Protein AF-A0A915N5E2-F1 (afdb_monomer)

Radius of gyration: 18.84 Å; Cα contacts (8 Å, |Δi|>4): 189; chains: 1; bounding box: 48×36×52 Å

Foldseek 3Di:
DAEAEQEEQDPVVSVVVVVVVCVVCPPVDPYHYHYDYADLLDLVSLQVVLVVCQVVFAQAAEAPWFDADDPPDPDQQLVRLVVRCSTQPNSSVSNCVSRVVRHDPPHDDDDDQDPPRDDDPPPPDSHHYHYDDDPLPDQDVVVQQFDPVVSVLPPCVVPDDPVSVVVVSVVCSVCSVVVNNVVNRHGD

pLDDT: mean 83.46, std 18.44, range [25.55, 97.81]

Solvent-accessible surface area (backbone atoms only — not comparable to full-atom values): 11380 Å² total; per-residue (Å²): 124,53,79,43,80,49,67,27,66,52,58,70,64,40,50,51,52,49,52,51,50,50,64,75,41,50,93,73,57,72,52,52,75,42,81,46,67,34,38,47,74,37,62,67,39,27,44,52,47,31,63,74,37,55,90,73,47,36,71,68,44,74,49,64,79,70,61,75,82,61,95,83,58,85,68,55,66,39,58,52,45,53,54,30,43,42,39,49,47,53,6,49,49,42,38,44,69,43,41,57,85,37,47,56,89,82,64,80,93,74,90,79,87,54,101,72,80,68,80,71,88,85,73,90,63,81,70,44,73,45,79,64,76,60,83,86,71,60,77,45,78,90,73,61,44,44,33,67,68,63,42,55,69,65,65,53,64,92,78,61,50,74,65,60,54,53,48,54,52,51,52,46,52,52,25,39,65,69,74,38,28,54,83,74,30,39,61,126

InterPro domains:
  IPR002347 Short-chain dehydrogenase/reductase SDR [PF13561] (24-109)
  IPR036291 NAD(P)-binding domain superfamily [SSF51735] (4-125)

Nearest PDB structures (foldseek):
  3bhj-assembly1_A  TM=8.949E-01  e=1.485E-11  Homo sapiens
  1n5d-assembly1_A  TM=9.093E-01  e=2.331E-11  Sus scrofa
  1fdu-assembly2_D  TM=7.637E-01  e=8.815E-04  Homo sapiens
  7btm-assembly2_C  TM=7.831E-01  e=2.470E-03  Streptomyces lusitanus
  6jh7-assembly1_A-2  TM=7.068E-01  e=2.470E-03  Microcystis aeruginosa FACHB-905 = DIANCHI905

Mean predicted aligned error: 7.55 Å

Organism: Meloidogyne javanica (NCBI:txid6303)

Structure (mmCIF, N/CA/C/O backbone):
data_AF-A0A915N5E2-F1
#
_entry.id   AF-A0A915N5E2-F1
#
loop_
_atom_site.group_PDB
_atom_site.id
_atom_site.type_symbol
_atom_site.label_atom_id
_atom_site.label_alt_id
_atom_site.label_comp_id
_atom_site.label_asym_id
_atom_site.label_entity_id
_atom_site.label_seq_id
_atom_site.pdbx_PDB_ins_code
_atom_site.Cartn_x
_atom_site.Cartn_y
_atom_site.Cartn_z
_atom_site.occupancy
_atom_site.B_iso_or_equiv
_atom_site.auth_seq_id
_atom_site.auth_comp_id
_atom_site.auth_asym_id
_atom_site.auth_atom_id
_atom_site.pdbx_PDB_model_num
ATOM 1 N N . MET A 1 1 ? -18.764 8.621 20.114 1.00 64.50 1 MET A N 1
ATOM 2 C CA . MET A 1 1 ? -17.298 8.827 20.113 1.00 64.50 1 MET A CA 1
ATOM 3 C C . MET A 1 1 ? -16.731 8.108 18.901 1.00 64.50 1 MET A C 1
ATOM 5 O O . MET A 1 1 ? -17.063 6.942 18.725 1.00 64.50 1 MET A O 1
ATOM 9 N N . GLY A 1 2 ? -15.976 8.797 18.040 1.00 80.44 2 GLY A N 1
ATOM 10 C CA . GLY A 1 2 ? -15.362 8.166 16.865 1.00 80.44 2 GLY A CA 1
ATOM 11 C C . GLY A 1 2 ? -14.303 7.137 17.266 1.00 80.44 2 GLY A C 1
ATOM 12 O O . GLY A 1 2 ? -13.772 7.195 18.383 1.00 80.44 2 GLY A O 1
ATOM 13 N N . LEU A 1 3 ? -13.980 6.219 16.355 1.00 88.88 3 LEU A N 1
ATOM 14 C CA . LEU A 1 3 ? -12.964 5.189 16.556 1.00 88.88 3 LEU A CA 1
ATOM 15 C C . LEU A 1 3 ? -12.005 5.168 15.366 1.00 88.88 3 LEU A C 1
ATOM 17 O O . LEU A 1 3 ? -12.445 5.134 14.221 1.00 88.88 3 LEU A O 1
ATOM 21 N N . VAL A 1 4 ? -10.707 5.203 15.650 1.00 91.06 4 VAL A N 1
ATOM 22 C CA . VAL A 1 4 ? -9.637 5.172 14.649 1.00 91.06 4 VAL A CA 1
ATOM 23 C C . VAL A 1 4 ? -8.725 3.998 14.957 1.00 91.06 4 VAL A C 1
ATOM 25 O O . VAL A 1 4 ? -8.237 3.865 16.080 1.00 91.06 4 VAL A O 1
ATOM 28 N N . TRP A 1 5 ? -8.469 3.167 13.950 1.00 93.56 5 TRP A N 1
ATOM 29 C CA . TRP A 1 5 ? -7.401 2.178 14.014 1.00 93.56 5 TRP A CA 1
ATOM 30 C C . TRP A 1 5 ? -6.138 2.766 13.406 1.00 93.56 5 TRP A C 1
ATOM 32 O O . TRP A 1 5 ? -6.083 3.033 12.208 1.00 93.56 5 TRP A O 1
ATOM 42 N N . LEU A 1 6 ? -5.130 2.970 14.251 1.00 94.56 6 LEU A N 1
ATOM 43 C CA . LEU A 1 6 ? -3.774 3.249 13.811 1.00 94.56 6 LEU A CA 1
ATOM 44 C C . LEU A 1 6 ? -3.105 1.912 13.507 1.00 94.56 6 LEU A C 1
ATOM 46 O O . LEU A 1 6 ? -3.079 1.021 14.355 1.00 94.56 6 LEU A O 1
ATOM 50 N N . VAL A 1 7 ? -2.564 1.766 12.305 1.00 95.62 7 VAL A N 1
ATOM 51 C CA . VAL A 1 7 ? -1.966 0.506 11.869 1.00 95.62 7 VAL A CA 1
ATOM 52 C C . VAL A 1 7 ? -0.570 0.723 11.318 1.00 95.62 7 VAL A C 1
ATOM 54 O O . VAL A 1 7 ? -0.300 1.725 10.658 1.00 95.62 7 VAL A O 1
ATOM 57 N N . ALA A 1 8 ? 0.333 -0.207 11.615 1.00 94.38 8 ALA A N 1
ATOM 58 C CA . ALA A 1 8 ? 1.705 -0.171 11.127 1.00 94.38 8 ALA A CA 1
ATOM 59 C C . ALA A 1 8 ? 2.312 -1.574 11.086 1.00 94.38 8 ALA A C 1
ATOM 61 O O . ALA A 1 8 ? 1.941 -2.453 11.871 1.00 94.38 8 ALA A O 1
ATOM 62 N N . ARG A 1 9 ? 3.311 -1.752 10.214 1.00 95.12 9 ARG A N 1
ATOM 63 C CA . ARG A 1 9 ? 4.037 -3.020 10.077 1.00 95.12 9 ARG A CA 1
ATOM 64 C C . ARG A 1 9 ? 4.816 -3.373 11.337 1.00 95.12 9 ARG A C 1
ATOM 66 O O . ARG A 1 9 ? 4.797 -4.527 11.753 1.00 95.12 9 ARG A O 1
ATOM 73 N N . ASN A 1 10 ? 5.493 -2.387 11.928 1.00 96.12 10 ASN A N 1
ATOM 74 C CA . ASN A 1 10 ? 6.311 -2.551 13.127 1.00 96.12 10 ASN A CA 1
ATOM 75 C C . ASN A 1 10 ? 5.483 -2.210 14.384 1.00 96.12 10 ASN A C 1
ATOM 77 O O . ASN A 1 10 ? 5.137 -1.039 14.562 1.00 96.12 10 ASN A O 1
ATOM 81 N N . PRO A 1 11 ? 5.186 -3.187 15.263 1.00 95.12 11 PRO A N 1
ATOM 82 C CA . PRO A 1 11 ? 4.398 -2.949 16.470 1.00 95.12 11 PRO A CA 1
ATOM 83 C C . PRO A 1 11 ? 5.042 -1.957 17.432 1.00 95.12 11 PRO A C 1
ATOM 85 O O . PRO A 1 11 ? 4.356 -1.088 17.954 1.00 95.12 11 PRO A O 1
ATOM 88 N N . THR A 1 12 ? 6.356 -2.052 17.640 1.00 96.69 12 THR A N 1
ATOM 89 C CA . THR A 1 12 ? 7.086 -1.195 18.581 1.00 96.69 12 THR A CA 1
ATOM 90 C C . THR A 1 12 ? 6.986 0.271 18.176 1.00 96.69 12 THR A C 1
ATOM 92 O O . THR A 1 12 ? 6.612 1.112 18.989 1.00 96.69 12 THR A O 1
ATOM 95 N N . LEU A 1 13 ? 7.252 0.575 16.901 1.00 95.38 13 LEU A N 1
ATOM 96 C CA . LEU A 1 13 ? 7.142 1.942 16.384 1.00 95.38 13 LEU A CA 1
ATOM 97 C C . LEU A 1 13 ? 5.688 2.424 16.340 1.00 95.38 13 LEU A C 1
ATOM 99 O O . LEU A 1 13 ? 5.420 3.587 16.623 1.00 95.38 13 LEU A O 1
ATOM 103 N N . GLY A 1 14 ? 4.744 1.538 16.011 1.00 94.44 14 GLY A N 1
ATOM 104 C CA . GLY A 1 14 ? 3.323 1.875 15.975 1.00 94.44 14 GLY A CA 1
ATOM 105 C C . GLY A 1 14 ? 2.745 2.210 17.353 1.00 94.44 14 GLY A C 1
ATOM 106 O O . GLY A 1 14 ? 1.995 3.175 17.485 1.00 94.44 14 GLY A O 1
ATOM 107 N N . VAL A 1 15 ? 3.131 1.459 18.388 1.00 95.12 15 VAL A N 1
ATOM 108 C CA . VAL A 1 15 ? 2.748 1.742 19.779 1.00 95.12 15 VAL A CA 1
ATOM 109 C C . VAL A 1 15 ? 3.409 3.025 20.275 1.00 95.12 15 VAL A C 1
ATOM 111 O O . VAL A 1 15 ? 2.729 3.838 20.892 1.00 95.12 15 VAL A O 1
ATOM 114 N N . ALA A 1 16 ? 4.691 3.250 19.968 1.00 95.62 16 ALA A N 1
ATOM 115 C CA . ALA A 1 16 ? 5.363 4.504 20.312 1.00 95.62 16 ALA A CA 1
ATOM 116 C C . ALA A 1 16 ? 4.638 5.718 19.701 1.00 95.62 16 ALA A C 1
ATOM 118 O O . ALA A 1 16 ? 4.287 6.646 20.423 1.00 95.62 16 ALA A O 1
ATOM 119 N N . ALA A 1 17 ? 4.294 5.656 18.410 1.00 94.56 17 ALA A N 1
ATOM 120 C CA . ALA A 1 17 ? 3.544 6.714 17.735 1.00 94.56 17 ALA A CA 1
ATOM 121 C C . ALA A 1 17 ? 2.144 6.943 18.336 1.00 94.56 17 ALA A C 1
ATOM 123 O O . ALA A 1 17 ? 1.679 8.079 18.395 1.00 94.56 17 ALA A O 1
ATOM 124 N N . LEU A 1 18 ? 1.465 5.883 18.797 1.00 93.56 18 LEU A N 1
ATOM 125 C CA . LEU A 1 18 ? 0.193 6.022 19.509 1.00 93.56 18 LEU A CA 1
ATOM 126 C C . LEU A 1 18 ? 0.371 6.784 20.830 1.00 93.56 18 LEU A C 1
ATOM 128 O O . LEU A 1 18 ? -0.422 7.674 21.116 1.00 93.56 18 LEU A O 1
ATOM 132 N N . LEU A 1 19 ? 1.397 6.449 21.615 1.00 94.94 19 LEU A N 1
ATOM 133 C CA . LEU A 1 19 ? 1.669 7.105 22.897 1.00 94.94 19 LEU A CA 1
ATOM 134 C C . LEU A 1 19 ? 2.022 8.585 22.712 1.00 94.94 19 LEU A C 1
ATOM 136 O O . LEU A 1 19 ? 1.503 9.433 23.440 1.00 94.94 19 LEU A O 1
ATOM 140 N N . ASP A 1 20 ? 2.848 8.899 21.714 1.00 95.00 20 ASP A N 1
ATOM 141 C CA . ASP A 1 20 ? 3.190 10.280 21.371 1.00 95.00 20 ASP A CA 1
ATOM 142 C C . ASP A 1 20 ? 1.938 11.064 20.953 1.00 95.00 20 ASP A C 1
ATOM 144 O O . ASP A 1 20 ? 1.683 12.148 21.478 1.00 95.00 20 ASP A O 1
ATOM 148 N N . LEU A 1 21 ? 1.083 10.477 20.106 1.00 93.00 21 LEU A N 1
ATOM 149 C CA . LEU A 1 21 ? -0.189 11.079 19.700 1.00 93.00 21 LEU A CA 1
ATOM 150 C C . LEU A 1 21 ? -1.122 11.325 20.895 1.00 93.00 21 LEU A C 1
ATOM 152 O O . LEU A 1 21 ? -1.774 12.365 20.977 1.00 93.00 21 LEU A O 1
ATOM 156 N N . GLU A 1 22 ? -1.217 10.378 21.829 1.00 91.81 22 GLU A N 1
ATOM 157 C CA . GLU A 1 22 ? -2.035 10.537 23.034 1.00 91.81 22 GLU A CA 1
ATOM 158 C C . GLU A 1 22 ? -1.521 11.664 23.930 1.00 91.81 22 GLU A C 1
ATOM 160 O O . GLU A 1 22 ? -2.325 12.441 24.450 1.00 91.81 22 GLU A O 1
ATOM 165 N N . LYS A 1 23 ? -0.198 11.801 24.052 1.00 93.88 23 LYS A N 1
ATOM 166 C CA . LYS A 1 23 ? 0.443 12.885 24.797 1.00 93.88 23 LYS A CA 1
ATOM 167 C C . LYS A 1 23 ? 0.225 14.248 24.137 1.00 93.88 23 LYS A C 1
ATOM 169 O O . LYS A 1 23 ? -0.071 15.212 24.838 1.00 93.88 23 LYS A O 1
ATOM 174 N N . GLU A 1 24 ? 0.359 14.338 22.815 1.00 93.31 24 GLU A N 1
ATOM 175 C CA . GLU A 1 24 ? 0.159 15.583 22.062 1.00 93.31 24 GLU A CA 1
ATOM 176 C C . GLU A 1 24 ? -1.296 16.059 22.088 1.00 93.31 24 GLU A C 1
ATOM 178 O O . GLU A 1 24 ? -1.568 17.257 22.213 1.00 93.31 24 GLU A O 1
ATOM 183 N N . LEU A 1 25 ? -2.248 15.128 21.976 1.00 90.19 25 LEU A N 1
ATOM 184 C CA . LEU A 1 25 ? -3.669 15.462 21.982 1.00 90.19 25 LEU A CA 1
ATOM 185 C C . LEU A 1 25 ? -4.189 15.765 23.391 1.00 90.19 25 LEU A C 1
ATOM 187 O O . LEU A 1 25 ? -5.040 16.648 23.529 1.00 90.19 25 LEU A O 1
ATOM 191 N N . GLY A 1 26 ? -3.712 15.052 24.417 1.00 89.44 26 GLY A N 1
ATOM 192 C CA . GLY A 1 26 ? -4.199 15.179 25.793 1.00 89.44 26 GLY A CA 1
ATOM 193 C C . GLY A 1 26 ? -5.732 15.183 25.861 1.00 89.44 26 GLY A C 1
ATOM 194 O O . GLY A 1 26 ? -6.407 14.394 25.193 1.00 89.44 26 GLY A O 1
ATOM 195 N N . ASP A 1 27 ? -6.296 16.149 26.585 1.00 87.62 27 ASP A N 1
ATOM 196 C CA . ASP A 1 27 ? -7.750 16.305 26.754 1.00 87.62 27 ASP A CA 1
ATOM 197 C C . ASP A 1 27 ? -8.490 16.744 25.477 1.00 87.62 27 ASP A C 1
ATOM 199 O O . 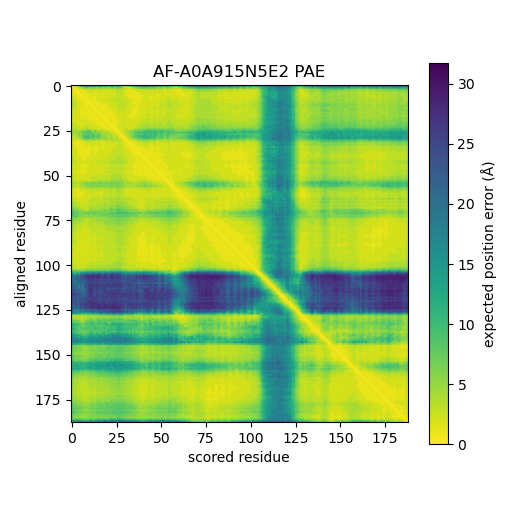ASP A 1 27 ? -9.718 16.685 25.405 1.00 87.62 27 ASP A O 1
ATOM 203 N N . LYS A 1 28 ? -7.772 17.165 24.424 1.00 85.94 28 LYS A N 1
ATOM 204 C CA . LYS A 1 28 ? -8.383 17.519 23.129 1.00 85.94 28 LYS A CA 1
ATOM 205 C C . LYS A 1 28 ? -8.811 16.281 22.335 1.00 85.94 28 LYS A C 1
ATOM 207 O O . LYS A 1 28 ? -9.469 16.418 21.300 1.00 85.94 28 LYS A O 1
ATOM 212 N N . LYS A 1 29 ? -8.446 15.076 22.785 1.00 82.25 29 LYS A N 1
ATOM 213 C CA . LYS A 1 29 ? -8.803 13.806 22.149 1.00 82.25 29 LYS A CA 1
ATOM 214 C C . LYS A 1 29 ? -10.320 13.578 22.201 1.00 82.25 29 LYS A C 1
ATOM 216 O O . LYS A 1 29 ? -10.881 13.191 23.217 1.00 82.25 29 LYS A O 1
ATOM 221 N N . LYS A 1 30 ? -10.991 13.752 21.059 1.00 85.31 30 LYS A N 1
ATOM 222 C CA . LYS A 1 30 ? -12.441 13.486 20.892 1.00 85.31 30 LYS A CA 1
ATOM 223 C C . LYS A 1 30 ? -12.764 12.075 20.376 1.00 85.31 30 LYS A C 1
ATOM 225 O O . LYS A 1 30 ? -13.933 11.715 20.218 1.00 85.31 30 LYS A O 1
ATOM 230 N N . THR A 1 31 ? -11.731 11.286 20.093 1.00 86.62 31 THR A N 1
ATOM 231 C CA . THR A 1 31 ? -11.806 10.019 19.357 1.00 86.62 31 THR A CA 1
ATOM 232 C C . THR A 1 31 ? -10.914 8.989 20.029 1.00 86.62 31 THR A C 1
ATOM 234 O O . THR A 1 31 ? -9.799 9.302 20.444 1.00 86.62 31 THR A O 1
ATOM 237 N N . LYS A 1 32 ? -11.373 7.740 20.116 1.00 89.12 32 LYS A N 1
ATOM 238 C CA . LYS A 1 32 ? -10.531 6.645 20.601 1.00 89.12 32 LYS A CA 1
ATOM 239 C C . LYS A 1 32 ? -9.624 6.176 19.465 1.00 89.12 32 LYS A C 1
ATOM 241 O O . LYS A 1 32 ? -10.110 5.884 18.378 1.00 89.12 32 LYS A O 1
ATOM 246 N N . VAL A 1 33 ? -8.324 6.099 19.728 1.00 90.94 33 VAL A N 1
ATOM 247 C CA . VAL A 1 33 ? -7.336 5.553 18.792 1.00 90.94 33 VAL A CA 1
ATOM 248 C C . VAL A 1 33 ? -6.877 4.207 19.342 1.00 90.94 33 VAL A C 1
ATOM 250 O O . VAL A 1 33 ? -6.598 4.101 20.534 1.00 90.94 33 VAL A O 1
ATOM 253 N N . ILE A 1 34 ? -6.877 3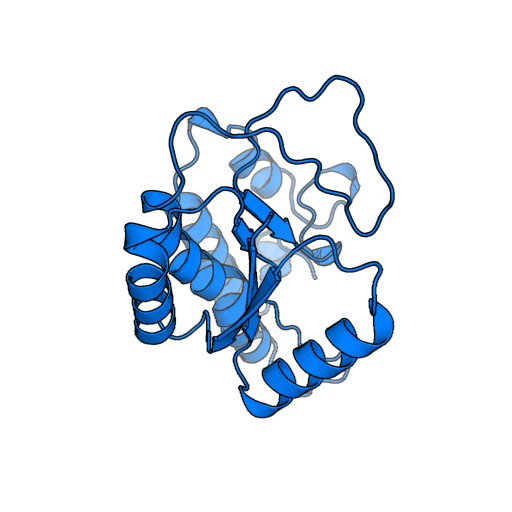.172 18.506 1.00 91.94 34 ILE A N 1
ATOM 254 C CA . ILE A 1 34 ? -6.454 1.814 18.860 1.00 91.94 34 ILE A CA 1
ATOM 255 C C . ILE A 1 34 ? -5.368 1.391 17.882 1.00 91.94 34 ILE A C 1
ATOM 257 O O . ILE A 1 34 ? -5.549 1.521 16.674 1.00 91.94 34 ILE A O 1
ATOM 261 N N . PHE A 1 35 ? -4.259 0.864 18.394 1.00 94.75 35 PHE A N 1
ATOM 262 C CA . PHE A 1 35 ? -3.228 0.282 17.546 1.00 94.75 35 PHE A CA 1
ATOM 263 C C . PHE A 1 35 ? -3.570 -1.163 17.152 1.00 94.75 35 PHE A C 1
ATOM 265 O O . PHE A 1 35 ? -4.006 -1.952 17.992 1.00 94.75 35 PHE A O 1
ATOM 272 N N . HIS A 1 36 ? -3.327 -1.526 15.892 1.00 94.69 36 HIS A N 1
ATOM 273 C CA . HIS A 1 36 ? -3.315 -2.912 15.422 1.00 94.69 36 HIS A CA 1
ATOM 274 C C . HIS A 1 36 ? -2.167 -3.110 14.423 1.00 94.69 36 HIS A C 1
ATOM 276 O O . HIS A 1 36 ? -1.957 -2.282 13.539 1.00 94.69 36 HIS A O 1
ATOM 282 N N . GLN A 1 37 ? -1.420 -4.210 14.529 1.00 96.44 37 GLN A N 1
ATOM 283 C CA . GLN A 1 37 ? -0.352 -4.508 13.569 1.00 96.44 37 GLN A CA 1
ATOM 284 C C . GLN A 1 37 ? -0.949 -4.774 12.179 1.00 96.44 37 GLN A C 1
ATOM 286 O O . GLN A 1 37 ? -1.962 -5.464 12.065 1.00 96.44 37 GLN A O 1
ATOM 291 N N . LEU A 1 38 ? -0.332 -4.220 11.138 1.00 96.75 38 LEU A N 1
ATOM 292 C CA . LEU A 1 38 ? -0.687 -4.492 9.747 1.00 96.75 38 LEU A CA 1
ATOM 293 C C . LEU A 1 38 ? 0.550 -4.395 8.858 1.00 96.75 38 LEU A C 1
ATOM 295 O O . LEU A 1 38 ? 1.182 -3.342 8.789 1.00 96.75 38 LEU A O 1
ATOM 299 N N . ASP A 1 39 ? 0.839 -5.459 8.119 1.00 97.19 39 ASP A N 1
ATOM 300 C CA . ASP A 1 39 ? 1.687 -5.415 6.933 1.00 97.19 39 ASP A CA 1
ATOM 301 C C . ASP A 1 39 ? 0.808 -5.601 5.696 1.00 97.19 39 ASP A C 1
ATOM 303 O O . ASP A 1 39 ? 0.250 -6.672 5.479 1.00 97.19 39 ASP A O 1
ATOM 307 N N . ILE A 1 40 ? 0.675 -4.554 4.882 1.00 96.44 40 ILE A N 1
ATOM 308 C CA . ILE A 1 40 ? -0.170 -4.613 3.684 1.00 96.44 40 ILE A CA 1
ATOM 309 C C . ILE A 1 40 ? 0.380 -5.576 2.620 1.00 96.44 40 ILE A C 1
ATOM 311 O O . ILE A 1 40 ? -0.369 -6.025 1.760 1.00 96.44 40 ILE A O 1
ATOM 315 N N . THR A 1 41 ? 1.670 -5.922 2.683 1.00 96.69 41 THR A N 1
ATOM 316 C CA . THR A 1 41 ? 2.294 -6.888 1.765 1.00 96.69 41 THR A CA 1
ATOM 317 C C . THR A 1 41 ? 2.075 -8.345 2.179 1.00 96.69 41 THR A C 1
ATOM 319 O O . THR A 1 41 ? 2.316 -9.241 1.376 1.00 96.69 41 THR A O 1
ATOM 322 N N . ASP A 1 42 ? 1.563 -8.586 3.391 1.00 97.81 42 ASP A N 1
ATOM 323 C CA . ASP A 1 42 ? 1.173 -9.908 3.884 1.00 97.81 42 ASP A CA 1
ATOM 324 C C . ASP A 1 42 ? -0.357 -10.037 3.891 1.00 97.81 42 ASP A C 1
ATOM 326 O O . ASP A 1 42 ? -1.064 -9.432 4.706 1.00 97.81 42 ASP A O 1
ATOM 330 N N . GLU A 1 43 ? -0.887 -10.865 2.991 1.00 95.88 43 GLU A N 1
ATOM 331 C CA . GLU A 1 43 ? -2.325 -11.133 2.901 1.00 95.88 43 GLU A CA 1
ATOM 332 C C . GLU A 1 43 ? -2.900 -11.665 4.220 1.00 95.88 43 GLU A C 1
ATOM 334 O O . GLU A 1 43 ? -4.002 -11.274 4.607 1.00 95.88 43 GLU A O 1
ATOM 339 N N . ASN A 1 44 ? -2.153 -12.484 4.969 1.00 97.38 44 ASN A N 1
ATOM 340 C CA . ASN A 1 44 ? -2.621 -12.996 6.257 1.00 97.38 44 ASN A CA 1
ATOM 341 C C . ASN A 1 44 ? -2.725 -11.879 7.297 1.00 97.38 44 ASN A C 1
ATOM 343 O O . ASN A 1 44 ? -3.662 -11.868 8.097 1.00 97.38 44 ASN A O 1
ATOM 347 N N . SER A 1 45 ? -1.788 -10.927 7.294 1.00 97.62 45 SER A N 1
ATOM 348 C CA . SER A 1 45 ? -1.863 -9.733 8.143 1.00 97.62 45 SER A CA 1
ATOM 349 C C . SER A 1 45 ? -3.107 -8.899 7.808 1.00 97.62 45 SER A C 1
ATOM 351 O O . SER A 1 45 ? -3.859 -8.517 8.711 1.00 97.62 45 SER A O 1
ATOM 353 N N . CYS A 1 46 ? -3.404 -8.716 6.517 1.00 96.12 46 CYS A N 1
ATOM 354 C CA . CYS A 1 46 ? -4.609 -8.020 6.055 1.00 96.12 46 CYS A CA 1
ATOM 355 C C . CYS A 1 46 ? -5.899 -8.729 6.505 1.00 96.12 46 CYS A C 1
ATOM 357 O O . CYS A 1 46 ? -6.814 -8.085 7.022 1.00 96.12 46 CYS A O 1
ATOM 359 N N . GLN A 1 47 ? -5.964 -10.058 6.364 1.00 96.69 47 GLN A N 1
ATOM 360 C CA . GLN A 1 47 ? -7.126 -10.849 6.783 1.00 96.69 47 GLN A CA 1
ATOM 361 C C . GLN A 1 47 ? -7.324 -10.846 8.302 1.00 96.69 47 GLN A C 1
ATOM 363 O O . GLN A 1 47 ? -8.458 -10.742 8.767 1.00 96.69 47 GLN A O 1
ATOM 368 N N . LYS A 1 48 ? -6.243 -10.881 9.093 1.00 96.75 48 LYS A N 1
ATOM 369 C CA . LYS A 1 48 ? -6.321 -10.750 10.559 1.00 96.75 48 LYS A CA 1
ATOM 370 C C . LYS A 1 48 ? -6.969 -9.430 10.970 1.00 96.75 48 LYS A C 1
ATOM 372 O O . LYS A 1 48 ? -7.851 -9.427 11.829 1.00 96.75 48 LYS A O 1
ATOM 377 N N . LEU A 1 49 ? -6.583 -8.320 10.334 1.00 94.69 49 LEU A N 1
ATOM 378 C CA . LEU A 1 49 ? -7.221 -7.027 10.583 1.00 94.69 49 LEU A CA 1
ATOM 379 C C . LEU A 1 49 ? -8.694 -7.034 10.146 1.00 94.69 49 LEU A C 1
ATOM 381 O O . LEU A 1 49 ? -9.555 -6.597 10.907 1.00 94.69 49 LEU A O 1
ATOM 385 N N . ALA A 1 50 ? -9.009 -7.566 8.962 1.00 92.62 50 ALA A N 1
ATOM 386 C CA . ALA A 1 50 ? -10.390 -7.661 8.489 1.00 92.62 50 ALA A CA 1
ATOM 387 C C . ALA A 1 50 ? -11.274 -8.472 9.449 1.00 92.62 50 ALA A C 1
ATOM 389 O O . ALA A 1 50 ? -12.374 -8.044 9.797 1.00 92.62 50 ALA A O 1
ATOM 390 N N . GLN A 1 51 ? -10.772 -9.599 9.956 1.00 95.00 51 GLN A N 1
ATOM 391 C CA . GLN A 1 51 ? -11.461 -10.402 10.961 1.00 95.00 51 GLN A CA 1
ATOM 392 C C . GLN A 1 51 ? -11.676 -9.618 12.262 1.00 95.00 51 GLN A C 1
ATOM 394 O O . GLN A 1 51 ? -12.782 -9.631 12.800 1.00 95.00 51 GLN A O 1
ATOM 399 N N . HIS A 1 52 ? -10.661 -8.888 12.736 1.00 92.06 52 HIS A N 1
ATOM 400 C CA . HIS A 1 52 ? -10.762 -8.043 13.930 1.00 92.06 52 HIS A CA 1
ATOM 401 C C . HIS A 1 52 ? -11.818 -6.929 13.789 1.00 92.06 52 HIS A C 1
ATOM 403 O O . HIS A 1 52 ? -12.472 -6.546 14.765 1.00 92.06 52 HIS A O 1
ATOM 409 N N . LEU A 1 53 ? -12.002 -6.404 12.574 1.00 90.06 53 LEU A N 1
ATOM 410 C CA . LEU A 1 53 ? -12.940 -5.319 12.276 1.00 90.06 53 LEU A CA 1
ATOM 411 C C . LEU A 1 53 ? -14.332 -5.796 11.842 1.00 90.06 53 LEU A C 1
ATOM 413 O O . LEU A 1 53 ? -15.248 -4.976 11.775 1.00 90.06 53 LEU A O 1
ATOM 417 N N . LYS A 1 54 ? -14.522 -7.094 11.577 1.00 87.50 54 LYS A N 1
ATOM 418 C CA . LYS A 1 54 ? -15.721 -7.647 10.926 1.00 87.50 54 LYS A CA 1
ATOM 419 C C . LYS A 1 54 ? -17.038 -7.227 11.583 1.00 87.50 54 LYS A C 1
ATOM 421 O O . LYS A 1 54 ? -17.954 -6.795 10.894 1.00 87.50 54 LYS A O 1
ATOM 426 N N . GLU A 1 55 ? -17.124 -7.315 12.908 1.00 84.06 55 GLU A N 1
ATOM 427 C CA . GLU A 1 55 ? -18.333 -6.957 13.672 1.00 84.06 55 GLU A CA 1
ATOM 428 C C . GLU A 1 55 ? -18.486 -5.448 13.879 1.00 84.06 55 GLU A C 1
ATOM 430 O O . GLU A 1 55 ? -19.567 -4.952 14.188 1.00 84.06 55 GLU A O 1
ATOM 435 N N . LYS A 1 56 ? -17.391 -4.701 13.722 1.00 83.88 56 LYS A N 1
ATOM 436 C CA . LYS A 1 56 ? -17.374 -3.252 13.910 1.00 83.88 56 LYS A CA 1
ATOM 437 C C . LYS A 1 56 ? -17.821 -2.556 12.639 1.00 83.88 56 LYS A C 1
ATOM 439 O O . LYS A 1 56 ? -18.542 -1.576 12.740 1.00 83.88 56 LYS A O 1
ATOM 444 N N . GLY A 1 57 ? -17.470 -3.074 11.465 1.00 81.62 57 GLY A N 1
ATOM 445 C CA . GLY A 1 57 ? -17.697 -2.406 10.186 1.00 81.62 57 GLY A CA 1
ATOM 446 C C . GLY A 1 57 ? -16.744 -1.228 9.974 1.00 81.62 57 GLY A C 1
ATOM 447 O O . GLY A 1 57 ? -16.090 -0.756 10.905 1.00 81.62 57 GLY A O 1
ATOM 448 N N . LEU A 1 58 ? -16.658 -0.769 8.728 1.00 83.62 58 LEU A N 1
ATOM 449 C CA . LEU A 1 58 ? -15.740 0.285 8.308 1.00 83.62 58 LEU A CA 1
ATOM 450 C C . LEU A 1 58 ? -16.510 1.461 7.702 1.00 83.62 58 LEU A C 1
ATOM 452 O O . LEU A 1 58 ? -17.358 1.269 6.829 1.00 83.62 58 LEU A O 1
ATOM 456 N N . ASP A 1 59 ? -16.209 2.674 8.159 1.00 84.50 59 ASP A N 1
ATOM 457 C CA . ASP A 1 59 ? -16.781 3.899 7.591 1.00 84.50 59 ASP A CA 1
ATOM 458 C C . ASP A 1 59 ? -15.805 4.538 6.587 1.00 84.50 59 ASP A C 1
ATOM 460 O O . ASP A 1 59 ? -16.205 4.900 5.481 1.00 84.50 59 ASP A O 1
ATOM 464 N N . VAL A 1 60 ? -14.514 4.606 6.941 1.00 86.75 60 VAL A N 1
ATOM 465 C CA . VAL A 1 60 ? -13.449 5.214 6.129 1.00 86.75 60 VAL A CA 1
ATOM 466 C C . VAL A 1 60 ? -12.204 4.323 6.121 1.00 86.75 60 VAL A C 1
ATOM 468 O O . VAL A 1 60 ? -11.696 3.951 7.176 1.00 86.75 60 VAL A O 1
ATOM 471 N N . LEU A 1 61 ? -11.685 4.032 4.928 1.00 87.94 61 LEU A N 1
ATOM 472 C CA . LEU A 1 61 ? -10.371 3.438 4.682 1.00 87.94 61 LEU A CA 1
ATOM 473 C C . LEU A 1 61 ? -9.399 4.521 4.202 1.00 87.94 61 LEU A C 1
ATOM 475 O O . LEU A 1 61 ? -9.706 5.243 3.257 1.00 87.94 61 LEU A O 1
ATOM 479 N N . ILE A 1 62 ? -8.216 4.614 4.809 1.00 91.25 62 ILE A N 1
ATOM 480 C CA . ILE A 1 62 ? -7.146 5.512 4.354 1.00 91.25 62 ILE A CA 1
ATOM 481 C C . ILE A 1 62 ? -5.947 4.664 3.925 1.00 91.25 62 ILE A C 1
ATOM 483 O O . ILE A 1 62 ? -5.204 4.148 4.758 1.00 91.25 62 ILE A O 1
ATOM 487 N N . ASN A 1 63 ? -5.741 4.543 2.617 1.00 89.88 63 ASN A N 1
ATOM 488 C CA . ASN A 1 63 ? -4.580 3.885 2.029 1.00 89.88 63 ASN A CA 1
ATOM 489 C C . ASN A 1 63 ? -3.392 4.856 2.058 1.00 89.88 63 ASN A C 1
ATOM 491 O O . ASN A 1 63 ? -3.148 5.588 1.101 1.00 89.88 63 ASN A O 1
ATOM 495 N N . ASN A 1 64 ? -2.704 4.912 3.200 1.00 91.31 64 ASN A N 1
ATOM 496 C CA . ASN A 1 64 ? -1.545 5.786 3.414 1.00 91.31 64 ASN A CA 1
ATOM 497 C C . ASN A 1 64 ? -0.197 5.053 3.351 1.00 91.31 64 ASN A C 1
ATOM 499 O O . ASN A 1 64 ? 0.839 5.680 3.143 1.00 91.31 64 ASN A O 1
ATOM 503 N N . ALA A 1 65 ? -0.184 3.739 3.581 1.00 89.94 65 ALA A N 1
ATOM 504 C CA . ALA A 1 65 ? 1.055 2.975 3.585 1.00 89.94 65 ALA A CA 1
ATOM 505 C C . ALA A 1 65 ? 1.724 3.023 2.203 1.00 89.94 65 ALA A C 1
ATOM 507 O O . ALA A 1 65 ? 1.091 2.765 1.183 1.00 89.94 65 ALA A O 1
ATOM 508 N N . GLY A 1 66 ? 3.015 3.344 2.191 1.00 91.62 66 GLY A N 1
ATOM 509 C CA . GLY A 1 66 ? 3.796 3.446 0.973 1.00 91.62 66 GLY A CA 1
ATOM 510 C C . GLY A 1 66 ? 5.290 3.371 1.249 1.00 91.62 66 GLY A C 1
ATOM 511 O O . GLY A 1 66 ? 5.756 3.583 2.369 1.00 91.62 66 GLY A O 1
ATOM 512 N N . PHE A 1 67 ? 6.039 3.050 0.207 1.00 91.69 67 PHE A N 1
ATOM 513 C CA . PHE A 1 67 ? 7.481 2.919 0.213 1.00 91.69 67 PHE A CA 1
ATOM 514 C C . PHE A 1 67 ? 8.065 3.557 -1.047 1.00 91.69 67 PHE A C 1
ATOM 516 O O . PHE A 1 67 ? 7.449 3.545 -2.113 1.00 91.69 67 PHE A O 1
ATOM 523 N N . ALA A 1 68 ? 9.261 4.117 -0.915 1.00 91.12 68 ALA A N 1
ATOM 524 C CA . ALA A 1 68 ? 10.079 4.563 -2.027 1.00 91.12 68 ALA A CA 1
ATOM 525 C C . ALA A 1 68 ? 11.548 4.428 -1.632 1.00 91.12 68 ALA A C 1
ATOM 527 O O . ALA A 1 68 ? 11.918 4.676 -0.480 1.00 91.12 68 ALA A O 1
ATOM 528 N N . PHE A 1 69 ? 12.385 4.066 -2.598 1.00 92.38 69 PHE A N 1
ATOM 529 C CA . PHE A 1 69 ? 13.828 4.139 -2.429 1.00 92.38 69 PHE A CA 1
ATOM 530 C C . PHE A 1 69 ? 14.286 5.596 -2.317 1.00 92.38 69 PHE A C 1
ATOM 532 O O . PHE A 1 69 ? 13.640 6.522 -2.815 1.00 92.38 69 PHE A O 1
ATOM 539 N N . LYS A 1 70 ? 15.420 5.805 -1.643 1.00 91.62 70 LYS A N 1
ATOM 540 C CA . LYS A 1 70 ? 16.086 7.111 -1.633 1.00 91.62 70 LYS A CA 1
ATOM 541 C C . LYS A 1 70 ? 16.692 7.385 -3.011 1.00 91.62 70 LYS A C 1
ATOM 543 O O . LYS A 1 70 ? 17.049 6.458 -3.725 1.00 91.62 70 LYS A O 1
ATOM 548 N N . GLN A 1 71 ? 16.879 8.661 -3.347 1.00 86.50 71 GLN A N 1
ATOM 549 C CA . GLN A 1 71 ? 17.439 9.083 -4.643 1.00 86.50 71 GLN A CA 1
ATOM 550 C C . GLN A 1 71 ? 18.832 8.500 -4.934 1.00 86.50 71 GLN A C 1
ATOM 552 O O . GLN A 1 71 ? 19.207 8.341 -6.087 1.00 86.50 71 GLN A O 1
ATOM 557 N N . ASN A 1 72 ? 19.597 8.177 -3.891 1.00 92.44 72 ASN A N 1
ATOM 558 C CA . ASN A 1 72 ? 20.933 7.591 -3.981 1.00 92.44 72 ASN A CA 1
ATOM 559 C C . ASN A 1 72 ? 20.953 6.067 -3.752 1.00 92.44 72 ASN A C 1
ATOM 561 O O . ASN A 1 72 ? 22.003 5.524 -3.411 1.00 92.44 72 ASN A O 1
ATOM 565 N N . ALA A 1 73 ? 19.807 5.393 -3.868 1.00 93.81 73 ALA A N 1
ATOM 566 C CA . ALA A 1 73 ? 19.737 3.938 -3.838 1.00 93.81 73 ALA A CA 1
ATOM 567 C C . ALA A 1 73 ? 20.586 3.333 -4.965 1.00 93.81 73 ALA A C 1
ATOM 569 O O . ALA A 1 73 ? 20.593 3.838 -6.088 1.00 93.81 73 ALA A O 1
ATOM 570 N N . THR A 1 74 ? 21.317 2.265 -4.652 1.00 95.81 74 THR A N 1
ATOM 571 C CA . THR A 1 74 ? 22.252 1.607 -5.581 1.00 95.81 74 THR A CA 1
ATOM 572 C C . THR A 1 74 ? 21.650 0.366 -6.227 1.00 95.81 74 THR A C 1
ATOM 574 O O . THR A 1 74 ? 22.219 -0.184 -7.169 1.00 95.81 74 THR A O 1
ATOM 577 N N . GLU A 1 75 ? 20.495 -0.082 -5.739 1.00 96.69 75 GLU A N 1
ATOM 578 C CA . GLU A 1 75 ? 19.751 -1.196 -6.295 1.00 96.69 75 GLU A CA 1
ATOM 579 C C . GLU A 1 75 ? 19.333 -0.896 -7.734 1.00 96.69 75 GLU A C 1
ATOM 581 O O . GLU A 1 75 ? 18.929 0.217 -8.072 1.00 96.69 75 GLU A O 1
ATOM 586 N N . HIS A 1 76 ? 19.377 -1.916 -8.588 1.00 94.75 76 HIS A N 1
ATOM 5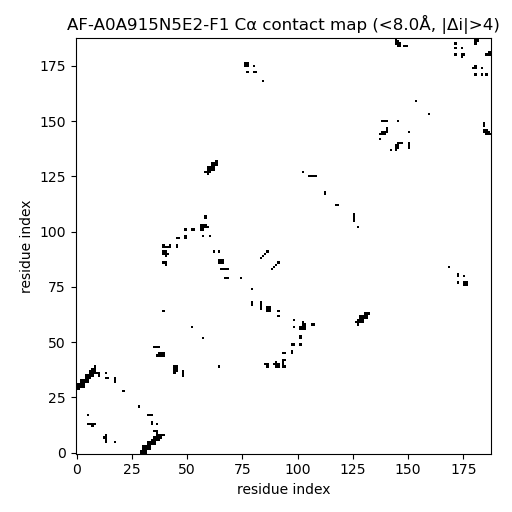87 C CA . HIS A 1 76 ? 18.954 -1.781 -9.975 1.00 94.75 76 HIS A CA 1
ATOM 588 C C . HIS A 1 76 ? 17.494 -1.302 -10.072 1.00 94.75 76 HIS A C 1
ATOM 590 O O . HIS A 1 76 ? 16.650 -1.708 -9.267 1.00 94.75 76 HIS A O 1
ATOM 596 N N . ALA A 1 77 ? 17.170 -0.493 -11.087 1.00 92.94 77 ALA A N 1
ATOM 597 C CA . ALA A 1 77 ? 15.840 0.100 -11.258 1.00 92.94 77 ALA A CA 1
ATOM 598 C C . ALA A 1 77 ? 14.711 -0.947 -11.229 1.00 92.94 77 ALA A C 1
ATOM 600 O O . ALA A 1 77 ? 13.642 -0.694 -10.679 1.00 92.94 77 ALA A O 1
ATOM 601 N N . SER A 1 78 ? 14.963 -2.152 -11.750 1.00 95.12 78 SE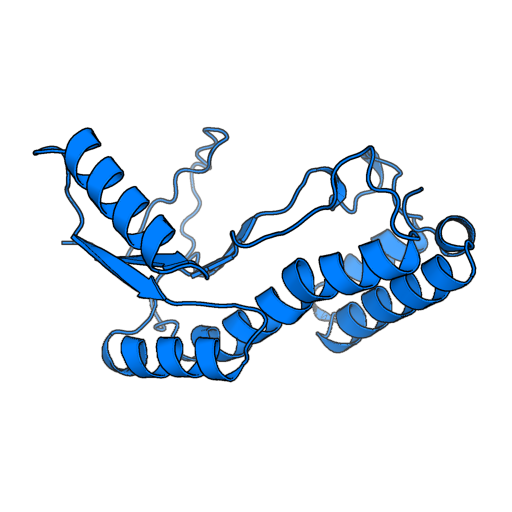R A N 1
ATOM 602 C CA . SER A 1 78 ? 14.001 -3.259 -11.701 1.00 95.12 78 SER A CA 1
ATOM 603 C C . SER A 1 78 ? 13.699 -3.742 -10.285 1.00 95.12 78 SER A C 1
ATOM 605 O O . SER A 1 78 ? 12.545 -4.014 -9.975 1.00 95.12 78 SER A O 1
ATOM 607 N N . ILE A 1 79 ? 14.711 -3.823 -9.419 1.00 96.62 79 ILE A N 1
ATOM 608 C CA . ILE A 1 79 ? 14.542 -4.199 -8.011 1.00 96.62 79 ILE A CA 1
ATOM 609 C C . ILE A 1 79 ? 13.773 -3.102 -7.282 1.00 96.62 79 ILE A C 1
ATOM 611 O O . ILE A 1 79 ? 12.841 -3.387 -6.528 1.00 96.62 79 ILE A O 1
ATOM 615 N N . GLN A 1 80 ? 14.114 -1.842 -7.566 1.00 95.25 80 GLN A N 1
ATOM 616 C CA . GLN A 1 80 ? 13.403 -0.710 -6.991 1.00 95.25 80 GLN A CA 1
ATOM 617 C C . GLN A 1 80 ? 11.924 -0.698 -7.392 1.00 95.25 80 GLN A C 1
ATOM 619 O O . GLN A 1 80 ? 11.056 -0.503 -6.537 1.00 95.25 80 GLN A O 1
ATOM 624 N N . ALA A 1 81 ? 11.630 -0.951 -8.671 1.00 94.56 81 ALA A N 1
ATOM 625 C CA . ALA A 1 81 ? 10.273 -1.053 -9.192 1.00 94.56 81 ALA A CA 1
ATOM 626 C C . ALA A 1 81 ? 9.508 -2.228 -8.571 1.00 94.56 81 ALA A C 1
ATOM 628 O O . ALA A 1 81 ? 8.403 -2.016 -8.078 1.00 94.56 81 ALA A O 1
ATOM 629 N N . ASP A 1 82 ? 10.097 -3.428 -8.534 1.00 96.31 82 ASP A N 1
ATOM 630 C CA . ASP A 1 82 ? 9.449 -4.629 -7.995 1.00 96.31 82 ASP A CA 1
ATOM 631 C C . ASP A 1 82 ? 9.055 -4.435 -6.516 1.00 96.31 82 ASP A C 1
ATOM 633 O O . ASP A 1 82 ? 7.908 -4.687 -6.144 1.00 96.31 82 ASP A O 1
ATOM 637 N N . ILE A 1 83 ? 9.953 -3.896 -5.682 1.00 96.69 83 ILE A N 1
ATOM 638 C CA . ILE A 1 83 ? 9.675 -3.644 -4.256 1.00 96.69 83 ILE A CA 1
ATOM 639 C C . ILE A 1 83 ? 8.657 -2.509 -4.071 1.00 96.69 83 ILE A C 1
ATOM 641 O O . ILE A 1 83 ? 7.710 -2.642 -3.295 1.00 96.69 83 ILE A O 1
ATOM 645 N N . THR A 1 84 ? 8.823 -1.394 -4.787 1.00 94.94 84 THR A N 1
ATOM 646 C CA . THR A 1 84 ? 7.936 -0.225 -4.654 1.00 94.94 84 THR A CA 1
ATOM 647 C C . THR A 1 84 ? 6.508 -0.558 -5.078 1.00 94.94 84 THR A C 1
ATOM 649 O O . THR A 1 84 ? 5.560 -0.214 -4.375 1.00 94.94 84 THR A O 1
ATOM 652 N N . ILE A 1 85 ? 6.340 -1.263 -6.200 1.00 95.19 85 ILE A N 1
ATOM 653 C CA . ILE A 1 85 ? 5.032 -1.722 -6.678 1.00 95.19 85 ILE A CA 1
ATOM 654 C C . ILE A 1 85 ? 4.442 -2.779 -5.742 1.00 95.19 85 ILE A C 1
ATOM 656 O O . ILE A 1 85 ? 3.241 -2.738 -5.463 1.00 95.19 85 ILE A O 1
ATOM 660 N N . GLY A 1 86 ? 5.274 -3.687 -5.220 1.00 96.62 86 GLY A N 1
ATOM 661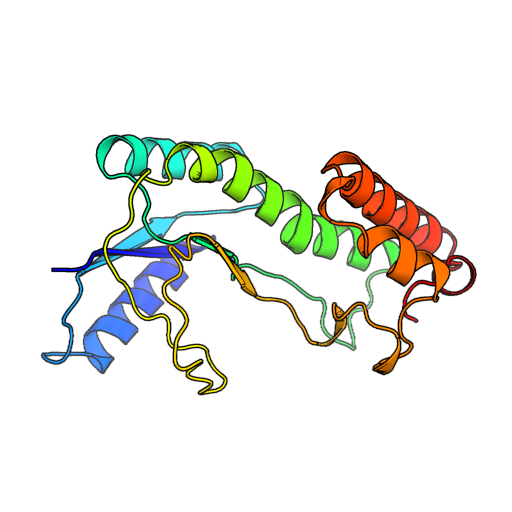 C CA . GLY A 1 86 ? 4.861 -4.686 -4.235 1.00 96.62 86 GLY A CA 1
ATOM 662 C C . GLY A 1 86 ? 4.168 -4.059 -3.025 1.00 96.62 86 GLY A C 1
ATOM 663 O O . GLY A 1 86 ? 3.101 -4.513 -2.619 1.00 96.62 86 GLY A O 1
ATOM 664 N N . VAL A 1 87 ? 4.716 -2.961 -2.498 1.00 94.69 87 VAL A N 1
ATOM 665 C CA . VAL A 1 87 ? 4.109 -2.232 -1.375 1.00 94.69 87 VAL A CA 1
ATOM 666 C C . VAL A 1 87 ? 2.942 -1.356 -1.836 1.00 94.69 87 VAL A C 1
ATOM 668 O O . VAL A 1 87 ? 1.821 -1.513 -1.357 1.00 94.69 87 VAL A O 1
ATOM 671 N N . ASN A 1 88 ? 3.190 -0.430 -2.765 1.00 93.75 88 ASN A N 1
ATOM 672 C CA . ASN A 1 88 ? 2.283 0.695 -3.017 1.00 93.75 88 ASN A CA 1
ATOM 673 C C . ASN A 1 88 ? 1.048 0.300 -3.828 1.00 93.75 88 ASN A C 1
ATOM 675 O O . ASN A 1 88 ? 0.001 0.934 -3.687 1.00 93.75 88 ASN A O 1
ATOM 679 N N . TYR A 1 89 ? 1.166 -0.722 -4.678 1.00 93.88 89 TYR A N 1
ATOM 680 C CA . TYR A 1 89 ? 0.065 -1.203 -5.503 1.00 93.88 89 TYR A CA 1
ATOM 681 C C . TYR A 1 89 ? -0.500 -2.512 -4.966 1.00 93.88 89 TYR A C 1
ATOM 683 O O . TYR A 1 89 ? -1.647 -2.534 -4.521 1.00 93.88 89 TYR A O 1
ATOM 691 N N . TYR A 1 90 ? 0.299 -3.583 -4.960 1.00 96.00 90 TYR A N 1
ATOM 692 C CA . TYR A 1 90 ? -0.192 -4.903 -4.564 1.00 96.00 90 TYR A CA 1
ATOM 693 C C . TYR A 1 90 ? -0.577 -4.949 -3.087 1.00 96.00 90 TYR A C 1
ATOM 695 O O . TYR A 1 90 ? -1.660 -5.429 -2.764 1.00 96.00 90 TYR A O 1
ATOM 703 N N . GLY A 1 91 ? 0.221 -4.355 -2.197 1.00 95.31 91 GLY A N 1
ATOM 704 C CA . GLY A 1 91 ? -0.153 -4.263 -0.789 1.00 95.31 91 GLY A CA 1
ATOM 705 C C . GLY A 1 91 ? -1.436 -3.451 -0.569 1.00 95.31 91 GLY A C 1
ATOM 706 O O . GLY A 1 91 ? -2.348 -3.882 0.138 1.00 95.31 91 GLY A O 1
ATOM 707 N N . THR A 1 92 ? -1.571 -2.307 -1.247 1.00 93.81 92 THR A N 1
ATOM 708 C CA . THR A 1 92 ? -2.811 -1.509 -1.214 1.00 93.81 92 THR A CA 1
ATOM 709 C C . THR A 1 92 ? -4.014 -2.299 -1.742 1.00 93.81 92 THR A C 1
ATOM 711 O O . THR A 1 92 ? -5.098 -2.250 -1.156 1.00 93.81 92 THR A O 1
ATOM 714 N N . LYS A 1 93 ? -3.835 -3.070 -2.821 1.00 92.25 93 LYS A N 1
ATOM 715 C CA . LYS A 1 93 ? -4.861 -3.960 -3.377 1.00 92.25 93 LYS A CA 1
ATOM 716 C C . LYS A 1 93 ? -5.263 -5.040 -2.369 1.00 92.25 93 LYS A C 1
ATOM 718 O O . LYS A 1 93 ? -6.458 -5.250 -2.172 1.00 92.25 93 LYS A O 1
ATOM 723 N N . ASN A 1 94 ? -4.305 -5.661 -1.680 1.00 94.19 94 ASN A N 1
ATOM 724 C CA . ASN A 1 94 ? -4.556 -6.696 -0.673 1.00 94.19 94 ASN A CA 1
ATOM 725 C C . ASN A 1 94 ? -5.437 -6.179 0.466 1.00 94.19 94 ASN A C 1
ATOM 727 O O . ASN A 1 94 ? -6.463 -6.787 0.786 1.00 94.19 94 ASN A O 1
ATOM 731 N N . ILE A 1 95 ? -5.089 -5.023 1.039 1.00 92.81 95 ILE A N 1
ATOM 732 C CA . ILE A 1 95 ? -5.884 -4.458 2.130 1.00 92.81 95 ILE A CA 1
ATOM 733 C C . ILE A 1 95 ? -7.256 -3.964 1.652 1.00 92.81 95 ILE A C 1
ATOM 735 O O . ILE A 1 95 ? -8.248 -4.129 2.363 1.00 92.81 95 ILE A O 1
ATOM 739 N N . CYS A 1 96 ? -7.352 -3.438 0.426 1.00 90.50 96 CYS A N 1
ATOM 740 C CA . CYS A 1 96 ? -8.633 -3.079 -0.183 1.00 90.50 96 CYS A CA 1
ATOM 741 C C . CYS A 1 96 ? -9.537 -4.307 -0.348 1.00 90.50 96 CYS A C 1
ATOM 743 O O . CYS A 1 96 ? -10.692 -4.269 0.069 1.00 90.50 96 CYS A O 1
ATOM 745 N N . ASN A 1 97 ? -9.016 -5.413 -0.882 1.00 88.94 97 ASN A N 1
ATOM 746 C CA . ASN A 1 97 ? -9.770 -6.658 -1.035 1.00 88.94 97 ASN A CA 1
ATOM 747 C C . ASN A 1 97 ? -10.294 -7.181 0.311 1.00 88.94 97 ASN A C 1
ATOM 749 O O . ASN A 1 97 ? -11.418 -7.673 0.385 1.00 88.94 97 ASN A O 1
ATOM 753 N N . ALA A 1 98 ? -9.504 -7.042 1.379 1.00 89.12 98 ALA A N 1
ATOM 754 C CA . ALA A 1 98 ? -9.887 -7.488 2.713 1.00 89.12 98 ALA A CA 1
ATOM 755 C C . ALA A 1 98 ? -10.931 -6.572 3.385 1.00 89.12 98 ALA A C 1
ATOM 757 O O . ALA A 1 98 ? -11.840 -7.061 4.057 1.00 89.12 98 ALA A O 1
ATOM 758 N N . LEU A 1 99 ? -10.821 -5.248 3.219 1.00 88.56 99 LEU A N 1
ATOM 759 C CA . LEU A 1 99 ? -11.603 -4.278 3.996 1.00 88.56 99 LEU A CA 1
ATOM 760 C C . LEU A 1 99 ? -12.792 -3.656 3.256 1.00 88.56 99 LEU A C 1
ATOM 762 O O . LEU A 1 99 ? -13.763 -3.279 3.914 1.00 88.56 99 LEU A O 1
ATOM 766 N N . ILE A 1 100 ? -12.776 -3.574 1.920 1.00 87.38 100 ILE A N 1
ATOM 767 C CA . ILE A 1 100 ? -13.907 -3.038 1.142 1.00 87.38 100 ILE A CA 1
ATOM 768 C C . ILE A 1 100 ? -15.227 -3.765 1.448 1.00 87.38 100 ILE A C 1
ATOM 770 O O . ILE A 1 100 ? -16.237 -3.080 1.626 1.00 87.38 100 ILE A O 1
ATOM 774 N N . PRO A 1 101 ? -15.268 -5.105 1.592 1.00 88.25 101 PRO A N 1
ATOM 775 C CA . PRO A 1 101 ? -16.502 -5.802 1.955 1.00 88.25 101 PRO A CA 1
ATOM 776 C C . PRO A 1 101 ? -17.092 -5.389 3.314 1.00 88.25 101 PRO A C 1
ATOM 778 O O . PRO A 1 101 ? -18.284 -5.586 3.543 1.00 88.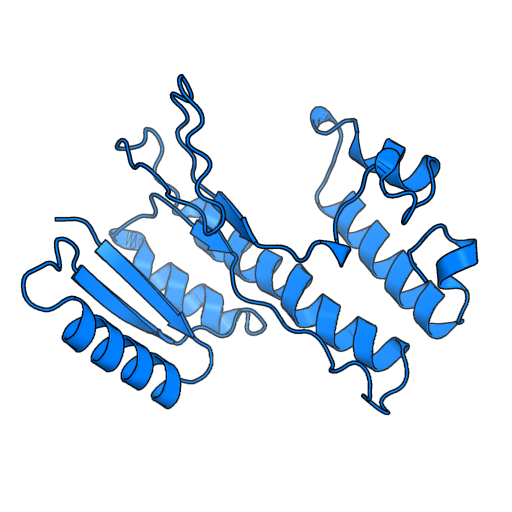25 101 PRO A O 1
ATOM 781 N N . LEU A 1 102 ? -16.286 -4.810 4.214 1.00 85.06 102 LEU A N 1
ATOM 782 C CA . LEU A 1 102 ? -16.710 -4.374 5.551 1.00 85.06 102 LEU A CA 1
ATOM 783 C C . LEU A 1 102 ? -17.269 -2.944 5.573 1.00 85.06 102 LEU A C 1
ATOM 785 O O . LEU A 1 102 ? -17.755 -2.482 6.610 1.00 85.06 102 LEU A O 1
ATOM 789 N N . ILE A 1 103 ? -17.189 -2.228 4.451 1.00 82.81 103 ILE A N 1
ATOM 790 C CA . ILE A 1 103 ? -17.612 -0.837 4.346 1.00 82.81 103 ILE A CA 1
ATOM 791 C C . ILE A 1 103 ? -19.151 -0.741 4.440 1.00 82.81 103 ILE A C 1
ATOM 793 O O . ILE A 1 103 ? -19.883 -1.174 3.546 1.00 82.81 103 ILE A O 1
ATOM 797 N N . ARG A 1 104 ? -19.678 -0.151 5.525 1.00 78.25 104 ARG A N 1
ATOM 798 C CA . ARG A 1 104 ? -21.120 -0.179 5.873 1.00 78.25 104 ARG A CA 1
ATOM 799 C C . ARG A 1 104 ? -21.985 0.598 4.887 1.00 78.25 104 ARG A C 1
ATOM 801 O O . ARG A 1 104 ? -21.744 1.783 4.715 1.00 78.25 104 ARG A O 1
ATOM 808 N N . LYS A 1 105 ? -23.022 0.034 4.260 1.00 67.31 105 LYS A N 1
ATOM 809 C CA . LYS A 1 105 ? -23.925 0.776 3.339 1.00 67.31 105 LYS A CA 1
ATOM 810 C C . LYS A 1 105 ? -24.763 1.834 4.103 1.00 67.31 105 LYS A C 1
ATOM 812 O O . LYS A 1 105 ? -25.416 1.476 5.069 1.00 67.31 105 LYS A O 1
ATOM 817 N N . GLY A 1 106 ? -24.744 3.109 3.674 1.00 57.22 106 GLY A N 1
ATOM 818 C CA . GLY A 1 106 ? -25.526 4.220 4.274 1.00 57.22 106 GLY A CA 1
ATOM 819 C C . GLY A 1 106 ? -24.790 5.051 5.344 1.00 57.22 106 GLY A C 1
ATOM 820 O O . GLY A 1 106 ? -25.112 4.968 6.519 1.00 57.22 106 GLY A O 1
ATOM 821 N N . GLY A 1 107 ? -23.774 5.824 4.940 1.00 45.94 107 GLY A N 1
ATOM 822 C CA . GLY A 1 107 ? -22.759 6.396 5.841 1.00 45.94 107 GLY A CA 1
ATOM 823 C C . GLY A 1 107 ? -23.257 7.408 6.881 1.00 45.94 107 GLY A C 1
ATOM 824 O O . GLY A 1 107 ? -24.106 8.251 6.598 1.00 45.94 107 GLY A O 1
ATOM 825 N N . SER A 1 108 ? -22.645 7.365 8.063 1.00 39.41 108 SER A N 1
ATOM 826 C CA . SER A 1 108 ? -22.556 8.502 8.979 1.00 39.41 108 SER A CA 1
ATOM 827 C C . SER A 1 108 ? -21.628 9.570 8.388 1.00 39.41 108 SER A C 1
ATOM 829 O O . SER A 1 108 ? -20.606 9.269 7.772 1.00 39.41 108 SER A O 1
ATOM 831 N N . GLN A 1 109 ? -22.027 10.830 8.543 1.00 38.53 109 GLN A N 1
ATOM 832 C CA . GLN A 1 109 ? -21.317 12.006 8.044 1.00 38.53 109 GLN A CA 1
ATOM 833 C C . GLN A 1 109 ? -19.971 12.145 8.773 1.00 38.53 109 GLN A C 1
ATOM 835 O O . GLN A 1 109 ? -19.955 12.375 9.981 1.00 38.53 109 GLN A O 1
ATOM 840 N N . PHE A 1 110 ? -18.850 12.022 8.061 1.00 37.84 110 PHE A N 1
ATOM 841 C CA . PHE A 1 110 ? -17.533 12.360 8.600 1.00 37.84 110 PHE A CA 1
ATOM 842 C C . PHE A 1 110 ? -16.789 13.297 7.644 1.00 37.84 110 PHE A C 1
ATOM 844 O O . PHE A 1 110 ? -16.636 13.010 6.459 1.00 37.84 110 PHE A O 1
ATOM 851 N N . GLU A 1 111 ? -16.331 14.426 8.187 1.00 35.09 111 GLU A N 1
ATOM 852 C CA . GLU A 1 111 ? -15.402 15.361 7.547 1.00 35.09 111 GLU A CA 1
ATOM 853 C C . GLU A 1 111 ? -13.991 14.751 7.543 1.00 35.09 111 GLU A C 1
ATOM 855 O O . GLU A 1 111 ? -13.472 14.368 8.593 1.00 35.09 111 GLU A O 1
ATOM 860 N N . ILE A 1 112 ? -13.347 14.691 6.375 1.00 35.00 112 ILE A N 1
ATOM 861 C CA . ILE A 1 112 ? -11.920 14.365 6.252 1.00 35.00 112 ILE A CA 1
ATOM 862 C C . ILE A 1 112 ? -11.164 15.665 5.980 1.00 35.00 112 ILE A C 1
ATOM 864 O O . ILE A 1 112 ? -11.413 16.338 4.982 1.00 35.00 112 ILE A O 1
ATOM 868 N N . VAL A 1 113 ? -10.218 16.005 6.857 1.00 27.38 113 VAL A N 1
ATOM 869 C CA . VAL A 1 113 ? -9.260 17.100 6.657 1.00 27.38 113 VAL A CA 1
ATOM 870 C C . VAL A 1 113 ? -7.962 16.495 6.117 1.00 27.38 113 VAL A C 1
ATOM 872 O O . VAL A 1 113 ? -7.306 15.713 6.800 1.00 27.38 113 VAL A O 1
ATOM 875 N N . LEU A 1 114 ? -7.611 16.821 4.870 1.00 31.25 114 LEU A N 1
ATOM 876 C CA . LEU A 1 114 ? -6.368 16.398 4.212 1.00 31.25 114 LEU A CA 1
ATOM 877 C C . LEU A 1 114 ? -5.184 17.298 4.612 1.00 31.25 114 LEU A C 1
ATO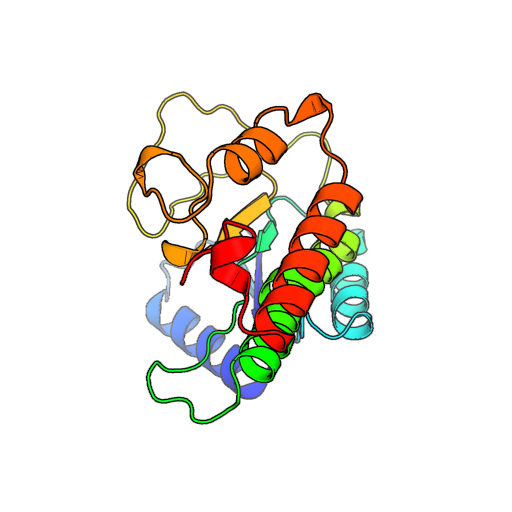M 879 O O . LEU A 1 114 ? -5.364 18.479 4.909 1.00 31.25 114 LEU A O 1
ATOM 883 N N . SER A 1 115 ? -3.956 16.775 4.496 1.00 27.91 115 SER A N 1
ATOM 884 C CA . SER A 1 115 ? -2.672 17.481 4.713 1.00 27.91 115 SER A CA 1
ATOM 885 C C . SER A 1 115 ? -2.369 18.622 3.711 1.00 27.91 115 SER A C 1
ATOM 887 O O . SER A 1 115 ? -1.238 19.091 3.630 1.00 27.91 115 SER A O 1
ATOM 889 N N . LEU A 1 116 ? -3.362 19.106 2.964 1.00 25.55 116 LEU A N 1
ATOM 890 C CA . LEU A 1 116 ? -3.294 20.349 2.190 1.00 25.55 116 LEU A CA 1
ATOM 891 C C . LEU A 1 116 ? -4.616 21.127 2.299 1.00 25.55 116 LEU A C 1
ATOM 893 O O . LEU A 1 116 ? -5.140 21.568 1.289 1.00 25.55 116 LEU A O 1
ATOM 897 N N . GLY A 1 117 ? -5.205 21.242 3.496 1.00 26.56 117 GLY A N 1
ATOM 898 C CA . GLY A 1 117 ? -6.164 22.304 3.864 1.00 26.56 117 GLY A CA 1
ATOM 899 C C . GLY A 1 117 ? -7.410 22.532 2.987 1.00 26.56 117 GLY A C 1
ATOM 900 O O . GLY A 1 117 ? -8.114 23.517 3.200 1.00 26.56 117 GLY A O 1
ATOM 901 N N . TRP A 1 118 ? -7.707 21.673 2.011 1.00 27.97 118 TRP A N 1
ATOM 902 C CA . TRP A 1 118 ? -8.749 21.928 1.025 1.00 27.97 118 TRP A CA 1
ATOM 903 C C . TRP A 1 118 ? -10.096 21.408 1.524 1.00 27.97 118 TRP A C 1
ATOM 905 O O . TRP A 1 118 ? -10.377 20.209 1.489 1.00 27.97 118 TRP A O 1
ATOM 915 N N . LYS A 1 119 ? -10.942 22.328 1.994 1.00 33.91 119 LYS A N 1
ATOM 916 C CA . LYS A 1 119 ? -12.376 22.085 2.181 1.00 33.91 119 LYS A CA 1
ATOM 917 C C . LYS A 1 119 ? -13.060 22.186 0.818 1.00 33.91 119 LYS A C 1
ATOM 919 O O . LYS A 1 119 ? -12.916 23.209 0.159 1.00 33.91 119 LYS A O 1
ATOM 924 N N . ILE A 1 120 ? -13.819 21.165 0.411 1.00 39.78 120 ILE A N 1
ATOM 925 C CA . ILE A 1 120 ? -14.707 21.235 -0.765 1.00 39.78 120 ILE A CA 1
ATOM 926 C C . ILE A 1 120 ? -16.123 21.551 -0.265 1.00 39.78 120 ILE A C 1
ATOM 928 O O . ILE A 1 120 ? -16.772 20.663 0.295 1.00 39.78 120 ILE A O 1
ATOM 932 N N . PRO A 1 121 ? -16.632 22.784 -0.425 1.00 32.25 121 PRO A N 1
ATOM 933 C CA . PRO A 1 121 ? -17.998 23.115 -0.036 1.00 32.25 121 PRO A CA 1
ATOM 934 C C . PRO A 1 121 ? -19.000 22.373 -0.934 1.00 32.25 121 PRO A C 1
ATOM 936 O O . PRO A 1 121 ? -18.863 22.388 -2.154 1.00 32.25 121 PRO A O 1
ATOM 939 N N . GLY A 1 122 ? -20.013 21.733 -0.340 1.00 35.00 122 GLY A N 1
ATOM 940 C CA . GLY A 1 122 ? -21.111 21.073 -1.070 1.00 35.00 122 GLY A CA 1
ATOM 941 C C . GLY A 1 122 ? -20.940 19.571 -1.334 1.00 35.00 122 GLY A C 1
ATOM 942 O O . GLY A 1 122 ? -21.822 18.952 -1.928 1.00 35.00 122 GLY A O 1
ATOM 943 N N . LEU A 1 123 ? -19.847 18.956 -0.874 1.00 39.22 123 LEU A N 1
ATOM 944 C CA . LEU A 1 123 ? -19.595 17.532 -1.078 1.00 39.22 123 LEU A CA 1
ATOM 945 C C . LEU A 1 123 ? -20.361 16.669 -0.055 1.00 39.22 123 LEU A C 1
ATOM 947 O O . LEU A 1 123 ? -19.831 16.285 0.983 1.00 39.22 123 LEU A O 1
ATOM 951 N N . ASN A 1 124 ? -21.617 16.342 -0.360 1.00 36.09 124 ASN A N 1
ATOM 952 C CA . ASN A 1 124 ? -22.447 15.415 0.421 1.00 36.09 124 ASN A CA 1
ATOM 953 C C . ASN A 1 124 ? -22.139 13.951 0.033 1.00 36.09 124 ASN A C 1
ATOM 955 O O . ASN A 1 124 ? -23.001 13.203 -0.428 1.00 36.09 124 ASN A O 1
ATOM 959 N N . CYS A 1 125 ? -20.869 13.548 0.135 1.00 40.69 125 CYS A N 1
ATOM 960 C CA . CYS A 1 125 ? -20.416 12.228 -0.297 1.00 40.69 125 CYS A CA 1
ATOM 961 C C . CYS A 1 125 ? -20.200 11.297 0.889 1.00 40.69 125 CYS A C 1
ATOM 963 O O . CYS A 1 125 ? -19.458 11.608 1.817 1.00 40.69 125 CYS A O 1
ATOM 965 N N . ALA A 1 126 ? -20.756 10.091 0.796 1.00 49.62 126 ALA A N 1
ATOM 966 C CA . ALA A 1 126 ? -20.308 8.944 1.571 1.00 49.62 126 ALA A CA 1
ATOM 967 C C . ALA A 1 126 ? -18.899 8.520 1.099 1.00 49.62 126 ALA A C 1
ATOM 969 O O . ALA A 1 126 ? -18.747 7.504 0.420 1.00 49.62 126 ALA A O 1
ATOM 970 N N . ILE A 1 127 ? -17.876 9.326 1.395 1.00 49.69 127 ILE A N 1
ATOM 971 C CA . ILE A 1 127 ? -16.474 9.003 1.101 1.00 49.69 127 ILE A CA 1
ATOM 972 C C . ILE A 1 127 ? -16.069 7.836 1.999 1.00 49.69 127 ILE A C 1
ATOM 974 O O . ILE A 1 127 ? -16.167 7.931 3.218 1.00 49.69 127 ILE A O 1
ATOM 978 N N . ARG A 1 128 ? -15.628 6.730 1.396 1.00 74.06 128 ARG A N 1
ATOM 979 C CA . ARG A 1 128 ? -15.293 5.488 2.117 1.00 74.06 128 ARG A CA 1
ATOM 980 C C . ARG A 1 128 ? -13.846 5.049 1.945 1.00 74.06 128 ARG A C 1
ATOM 982 O O . ARG A 1 128 ? -13.386 4.203 2.700 1.00 74.06 128 ARG A O 1
ATOM 989 N N . ILE A 1 129 ? -13.137 5.601 0.960 1.00 79.00 129 ILE A N 1
ATOM 990 C CA . ILE A 1 129 ? -11.746 5.257 0.656 1.00 79.00 129 ILE A CA 1
ATOM 991 C C . ILE A 1 129 ? -11.002 6.532 0.264 1.00 79.00 129 ILE A C 1
ATOM 993 O O . ILE A 1 129 ? -11.433 7.254 -0.633 1.00 79.00 129 ILE A O 1
ATOM 997 N N . VAL A 1 130 ? -9.880 6.791 0.927 1.00 84.31 130 VAL A N 1
ATOM 998 C CA . VAL A 1 130 ? -8.924 7.849 0.599 1.00 84.31 130 VAL A CA 1
ATOM 999 C C . VAL A 1 130 ? -7.607 7.181 0.240 1.00 84.31 130 VAL A C 1
ATOM 1001 O O . VAL A 1 130 ? -7.072 6.420 1.040 1.00 84.31 130 VAL A O 1
ATOM 1004 N N . ASN A 1 131 ? -7.082 7.460 -0.951 1.00 83.06 131 ASN A N 1
ATOM 1005 C CA . ASN A 1 131 ? -5.783 6.956 -1.384 1.00 83.06 131 ASN A CA 1
ATOM 1006 C C . ASN A 1 131 ? -4.745 8.077 -1.353 1.00 83.06 131 ASN A C 1
ATOM 1008 O O . ASN A 1 131 ? -4.956 9.125 -1.964 1.00 83.06 131 ASN A O 1
ATOM 1012 N N . VAL A 1 132 ? -3.632 7.858 -0.655 1.00 82.31 132 VAL A N 1
ATOM 1013 C CA . VAL A 1 132 ? -2.511 8.801 -0.608 1.00 82.31 132 VAL A CA 1
ATOM 1014 C C . VAL A 1 132 ? -1.474 8.358 -1.632 1.00 82.31 132 VAL A C 1
ATOM 1016 O O . VAL A 1 132 ? -1.009 7.223 -1.615 1.00 82.31 132 VAL A O 1
ATOM 1019 N N . CYS A 1 133 ? -1.101 9.256 -2.540 1.00 76.75 133 CYS A N 1
ATOM 1020 C CA . CYS A 1 133 ? -0.060 9.005 -3.530 1.00 76.75 133 CYS A CA 1
ATOM 1021 C C . CYS A 1 133 ? 0.897 10.198 -3.629 1.00 76.75 133 CYS A C 1
ATOM 1023 O O . CYS A 1 133 ? 0.541 11.336 -3.320 1.00 76.75 133 CYS A O 1
ATOM 1025 N N . SER A 1 134 ? 2.134 9.932 -4.052 1.00 77.75 134 SER A N 1
ATOM 1026 C CA . SER A 1 134 ? 3.107 10.982 -4.362 1.00 77.75 134 SER A CA 1
ATOM 1027 C C . SER A 1 134 ? 2.688 11.757 -5.616 1.00 77.75 134 SER A C 1
ATOM 1029 O O . SER A 1 134 ? 2.072 11.198 -6.524 1.00 77.75 134 SER A O 1
ATOM 1031 N N . GLN A 1 135 ? 3.142 13.009 -5.739 1.00 74.38 135 GLN A N 1
ATOM 1032 C CA . GLN A 1 135 ? 3.053 13.792 -6.981 1.00 74.38 135 GLN A CA 1
ATOM 1033 C C . GLN A 1 135 ? 3.694 13.078 -8.191 1.00 74.38 135 GLN A C 1
ATOM 1035 O O . GLN A 1 135 ? 3.410 13.401 -9.347 1.00 74.38 135 GLN A O 1
ATOM 1040 N N . GLY A 1 136 ? 4.577 12.102 -7.951 1.00 71.00 136 GLY A N 1
ATOM 1041 C CA . GLY A 1 136 ? 5.128 11.213 -8.978 1.00 71.00 136 GLY A CA 1
ATOM 1042 C C . GLY A 1 136 ? 4.076 10.355 -9.690 1.00 71.00 136 GLY A C 1
ATOM 1043 O O . GLY A 1 136 ? 4.235 10.071 -10.871 1.00 71.00 136 GLY A O 1
ATOM 1044 N N . GLY A 1 137 ? 2.987 9.998 -9.004 1.00 75.69 137 GLY A N 1
ATOM 1045 C CA . GLY A 1 137 ? 1.917 9.149 -9.536 1.00 75.69 137 GLY A CA 1
ATOM 1046 C C . GLY A 1 137 ? 0.831 9.895 -10.311 1.00 75.69 137 GLY A C 1
ATOM 1047 O O . GLY A 1 137 ? -0.122 9.266 -10.759 1.00 75.69 137 GLY A O 1
ATOM 1048 N N . ILE A 1 138 ? 0.934 11.220 -10.461 1.00 80.62 138 ILE A N 1
ATOM 1049 C CA . ILE A 1 138 ? -0.088 12.006 -11.157 1.00 80.62 138 ILE A CA 1
ATOM 1050 C C . ILE A 1 138 ? -0.097 11.638 -12.642 1.00 80.62 138 ILE A C 1
ATOM 1052 O O . ILE A 1 138 ? 0.879 11.865 -13.359 1.00 80.62 138 ILE A O 1
ATOM 1056 N N . MET A 1 139 ? -1.236 11.118 -13.091 1.00 78.88 139 MET A N 1
ATOM 1057 C CA . MET A 1 139 ? -1.473 10.709 -14.467 1.00 78.88 139 MET A CA 1
ATOM 1058 C C . MET A 1 139 ? -2.412 11.704 -15.149 1.00 78.88 139 MET A C 1
ATOM 1060 O O . MET A 1 139 ? -3.627 11.528 -15.178 1.00 78.88 139 MET A O 1
ATOM 1064 N N . ASN A 1 140 ? -1.851 12.802 -15.653 1.00 76.38 140 ASN A N 1
ATOM 1065 C CA . ASN A 1 140 ? -2.588 13.748 -16.482 1.00 76.38 140 ASN A CA 1
ATOM 1066 C C . ASN A 1 140 ? -1.682 14.365 -17.556 1.00 76.38 140 ASN A C 1
ATOM 1068 O O . ASN A 1 140 ? -0.455 14.345 -17.440 1.00 76.38 140 ASN A O 1
ATOM 1072 N N . GLU A 1 141 ? -2.309 14.932 -18.585 1.00 71.75 141 GLU A N 1
ATOM 1073 C CA . GLU A 1 141 ? -1.608 15.557 -19.713 1.00 71.75 141 GLU A CA 1
ATOM 1074 C C . GLU A 1 141 ? -0.794 16.794 -19.294 1.00 71.75 141 GLU A C 1
ATOM 1076 O O . GLU A 1 141 ? 0.243 17.066 -19.888 1.00 71.75 141 GLU A O 1
ATOM 1081 N N . ALA A 1 142 ? -1.207 17.513 -18.244 1.00 72.56 142 ALA A N 1
ATOM 1082 C CA . ALA A 1 142 ? -0.559 18.752 -17.811 1.00 72.56 142 ALA A CA 1
ATOM 1083 C C . ALA A 1 142 ? 0.835 18.538 -17.195 1.00 72.56 142 ALA A C 1
ATOM 1085 O O . ALA A 1 142 ? 1.691 19.411 -17.315 1.00 72.56 142 ALA A O 1
ATOM 1086 N N . TYR A 1 143 ? 1.087 17.391 -16.553 1.00 70.69 143 TYR A N 1
ATOM 1087 C CA . TYR A 1 143 ? 2.414 17.060 -16.014 1.00 70.69 143 TYR A CA 1
ATOM 1088 C C . TYR A 1 143 ? 3.309 16.320 -17.019 1.00 70.69 143 TYR A C 1
ATOM 1090 O O . TYR A 1 143 ? 4.487 16.132 -16.721 1.00 70.69 143 TYR A O 1
ATOM 1098 N N . ALA A 1 144 ? 2.767 15.888 -18.169 1.00 70.88 144 ALA A N 1
ATOM 1099 C CA . ALA A 1 144 ? 3.475 15.232 -19.278 1.00 70.88 144 ALA A CA 1
ATOM 1100 C C . ALA A 1 144 ? 4.447 14.095 -18.877 1.00 70.88 144 ALA A C 1
ATOM 1102 O O . ALA A 1 144 ? 5.417 13.816 -19.577 1.00 70.88 144 ALA A O 1
ATOM 1103 N N . LYS A 1 145 ? 4.206 13.433 -17.735 1.00 84.06 145 LYS A N 1
ATOM 1104 C CA . LYS A 1 145 ? 5.051 12.328 -17.240 1.00 84.06 145 LYS A CA 1
ATOM 1105 C C . LYS A 1 145 ? 4.733 10.999 -17.915 1.00 84.06 145 LYS A C 1
ATOM 1107 O O . LYS A 1 145 ? 5.602 10.142 -18.009 1.00 84.06 145 LYS A O 1
ATOM 1112 N N . TYR A 1 146 ? 3.477 10.842 -18.319 1.00 90.31 146 TYR A N 1
ATOM 1113 C CA . TYR A 1 146 ? 2.964 9.680 -19.027 1.00 90.31 146 TYR A CA 1
ATOM 1114 C C . TYR A 1 146 ? 2.590 10.092 -20.446 1.00 90.31 146 TYR A C 1
ATOM 1116 O O . TYR A 1 146 ? 2.189 11.239 -20.668 1.00 90.31 146 TYR A O 1
ATOM 1124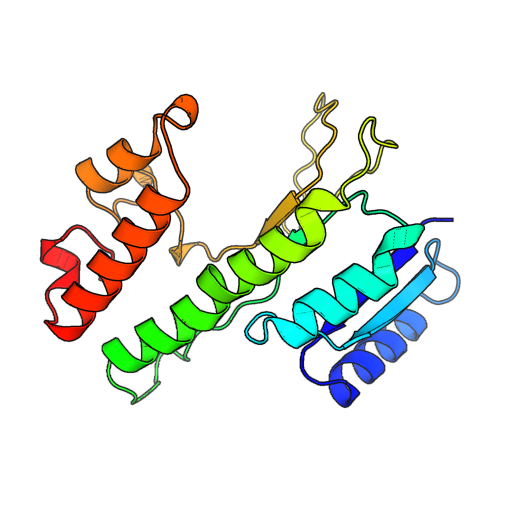 N N . SER A 1 147 ? 2.677 9.159 -21.390 1.00 91.38 147 SER A N 1
ATOM 1125 C CA . SER A 1 147 ? 2.190 9.396 -22.747 1.00 91.38 147 SER A CA 1
ATOM 1126 C C . SER A 1 147 ? 0.674 9.608 -22.770 1.00 91.38 147 SER A C 1
ATOM 1128 O O . SER A 1 147 ? -0.056 9.169 -21.873 1.00 91.38 147 SER A O 1
ATOM 1130 N N . LYS A 1 148 ? 0.184 10.275 -23.819 1.00 90.06 148 LYS A N 1
ATOM 1131 C CA . LYS A 1 148 ? -1.249 10.534 -23.990 1.00 90.06 148 LYS A CA 1
ATOM 1132 C C . LYS A 1 148 ? -2.043 9.231 -24.075 1.00 90.06 148 LYS A C 1
ATOM 1134 O O . LYS A 1 148 ? -3.116 9.144 -23.494 1.00 90.06 148 LYS A O 1
ATOM 1139 N N . GLU A 1 149 ? -1.492 8.209 -24.723 1.00 90.12 149 GLU A N 1
ATOM 1140 C CA . GLU A 1 149 ? -2.111 6.888 -24.848 1.00 90.12 149 GLU A CA 1
ATOM 1141 C C . GLU A 1 149 ? -2.320 6.235 -23.476 1.00 90.12 149 GLU A C 1
ATOM 1143 O O . GLU A 1 149 ? -3.406 5.725 -23.192 1.00 90.12 149 GLU A O 1
ATOM 1148 N N . LEU A 1 150 ? -1.310 6.293 -22.598 1.00 90.44 150 LEU A N 1
ATOM 1149 C CA . LEU A 1 150 ? -1.436 5.786 -21.233 1.00 90.44 150 LEU A CA 1
ATOM 1150 C C . LEU A 1 150 ? -2.455 6.597 -20.430 1.00 90.44 150 LEU A C 1
ATOM 1152 O O . LEU A 1 150 ? -3.256 6.008 -19.710 1.00 90.44 150 LEU A O 1
ATOM 1156 N N . VAL A 1 151 ? -2.452 7.929 -20.541 1.00 89.38 151 VAL A N 1
ATOM 1157 C CA . VAL A 1 151 ? -3.438 8.774 -19.845 1.00 89.38 151 VAL A CA 1
ATOM 1158 C C . VAL A 1 151 ? -4.857 8.452 -20.323 1.00 89.38 151 VAL A C 1
ATOM 1160 O O . VAL A 1 151 ? -5.754 8.260 -19.501 1.00 89.38 151 VAL A O 1
ATOM 1163 N N . ASP A 1 152 ? -5.060 8.336 -21.635 1.00 88.88 152 ASP A N 1
ATOM 1164 C CA . ASP A 1 152 ? -6.356 8.044 -22.249 1.00 88.88 152 ASP A CA 1
ATOM 1165 C C . ASP A 1 152 ? -6.904 6.671 -21.829 1.00 88.88 152 ASP A C 1
ATOM 1167 O O . ASP A 1 152 ? -8.111 6.544 -21.604 1.00 88.88 152 ASP A O 1
ATOM 1171 N N . ARG A 1 153 ? -6.032 5.671 -21.614 1.00 88.06 153 ARG A N 1
ATOM 1172 C CA . ARG A 1 153 ? -6.408 4.330 -21.121 1.00 88.06 153 ARG A CA 1
ATOM 1173 C C . ARG A 1 153 ? -7.222 4.375 -19.825 1.00 88.06 153 ARG A C 1
ATOM 1175 O O . ARG A 1 153 ? -8.110 3.548 -19.640 1.00 88.06 153 ARG A O 1
ATOM 1182 N N . PHE A 1 154 ? -6.959 5.346 -18.950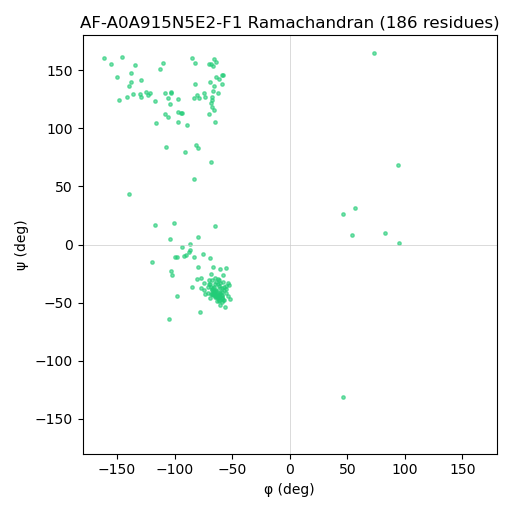 1.00 86.94 154 PHE A N 1
ATOM 1183 C CA . PHE A 1 154 ? -7.617 5.467 -17.644 1.00 86.94 154 PHE A CA 1
ATOM 1184 C C . PHE A 1 154 ? -8.691 6.564 -17.583 1.00 86.94 154 PHE A C 1
ATOM 1186 O O . PHE A 1 154 ? -9.268 6.795 -16.521 1.00 86.94 154 PHE A O 1
ATOM 1193 N N . ARG A 1 155 ? -9.011 7.227 -18.706 1.00 84.50 155 ARG A N 1
ATOM 1194 C CA . ARG A 1 155 ? -10.042 8.281 -18.746 1.00 84.50 155 ARG A CA 1
ATOM 1195 C C . ARG A 1 155 ? -11.470 7.742 -18.680 1.00 84.50 155 ARG A C 1
ATOM 1197 O O . ARG A 1 155 ? -12.334 8.394 -18.096 1.00 84.50 155 ARG A O 1
ATOM 1204 N N . ASN A 1 156 ? -11.740 6.564 -19.246 1.00 81.31 156 ASN A N 1
ATOM 1205 C CA . ASN A 1 156 ? -13.071 5.956 -19.193 1.00 81.31 156 ASN A CA 1
ATOM 1206 C C . ASN A 1 156 ? -13.226 5.036 -17.972 1.00 81.31 156 ASN A C 1
ATOM 1208 O O . ASN A 1 156 ? -13.161 3.812 -18.076 1.00 81.31 156 ASN A O 1
ATOM 1212 N N . ILE A 1 157 ? -13.481 5.642 -16.811 1.00 75.88 157 ILE A N 1
ATOM 1213 C CA . ILE A 1 157 ? -13.601 4.940 -15.521 1.00 75.88 157 ILE A CA 1
ATOM 1214 C C . ILE A 1 157 ? -14.704 3.868 -15.545 1.00 75.88 157 ILE A C 1
ATOM 1216 O O . ILE A 1 157 ? -14.568 2.836 -14.898 1.00 75.88 157 ILE A O 1
ATOM 1220 N N . SER A 1 158 ? -15.783 4.076 -16.309 1.00 76.44 158 SER A N 1
ATOM 1221 C CA . SER A 1 158 ? -16.915 3.136 -16.360 1.00 76.44 158 SER A CA 1
ATOM 1222 C C . SER A 1 158 ? -16.582 1.796 -17.026 1.00 76.44 158 SER A C 1
ATOM 1224 O O . SER A 1 158 ? -17.215 0.787 -16.724 1.00 76.44 158 SER A O 1
ATOM 1226 N N . ALA A 1 159 ? -15.584 1.783 -17.912 1.00 80.31 159 ALA A N 1
ATOM 1227 C CA . ALA A 1 159 ? -15.127 0.588 -18.613 1.00 80.31 159 ALA A CA 1
ATOM 1228 C C . ALA A 1 159 ? -13.887 -0.049 -17.962 1.00 80.31 159 ALA A C 1
ATOM 1230 O O . ALA A 1 159 ? -13.512 -1.160 -18.336 1.00 80.31 159 ALA A O 1
ATOM 1231 N N . LEU A 1 160 ? -13.259 0.646 -17.008 1.00 81.88 160 LEU A N 1
ATOM 1232 C CA . LEU A 1 160 ? -11.996 0.246 -16.406 1.00 81.88 160 LEU A CA 1
ATOM 1233 C C . LEU A 1 160 ? -12.182 -0.925 -15.434 1.00 81.88 160 LEU A C 1
ATOM 1235 O O . LEU A 1 160 ? -13.011 -0.885 -14.523 1.00 81.88 160 LEU A O 1
ATOM 1239 N N . LYS A 1 161 ? -11.358 -1.957 -15.595 1.00 86.56 161 LYS A N 1
ATOM 1240 C CA . LYS A 1 161 ? -11.305 -3.136 -14.730 1.00 86.56 161 LYS A CA 1
ATOM 1241 C C . LYS A 1 161 ? -10.019 -3.141 -13.914 1.00 86.56 161 LYS A C 1
ATOM 1243 O O . LYS A 1 161 ? -8.994 -2.602 -14.321 1.00 86.56 161 LYS A O 1
ATOM 1248 N N . ALA A 1 162 ? -10.043 -3.842 -12.781 1.00 84.31 162 ALA A N 1
ATOM 1249 C CA . ALA A 1 162 ? -8.840 -4.055 -11.973 1.00 84.31 162 ALA A CA 1
ATOM 1250 C C . ALA A 1 162 ? -7.696 -4.693 -12.788 1.00 84.31 162 ALA A C 1
ATOM 1252 O O . ALA A 1 162 ? -6.545 -4.298 -12.629 1.00 84.31 162 ALA A O 1
ATOM 1253 N N . SER A 1 163 ? -8.030 -5.594 -13.720 1.00 88.44 163 SER A N 1
ATOM 1254 C CA . SER A 1 163 ? -7.073 -6.235 -14.628 1.00 88.44 163 SER A CA 1
ATOM 1255 C C . SER A 1 163 ? -6.350 -5.254 -15.551 1.00 88.44 163 SER A C 1
ATOM 1257 O O . SER A 1 163 ? -5.209 -5.504 -15.920 1.00 88.44 163 SER A O 1
ATOM 1259 N N . ASP A 1 164 ? -6.983 -4.135 -15.918 1.00 90.12 164 ASP A N 1
ATOM 1260 C CA . ASP A 1 164 ? -6.344 -3.125 -16.766 1.00 90.12 164 ASP A CA 1
ATOM 1261 C C . ASP A 1 164 ? -5.229 -2.405 -16.002 1.00 90.12 164 ASP A C 1
ATOM 1263 O O . ASP A 1 164 ? -4.192 -2.066 -16.573 1.00 90.12 164 ASP A O 1
ATOM 1267 N N . ILE A 1 165 ? -5.426 -2.214 -14.693 1.00 90.62 165 ILE A N 1
ATOM 1268 C CA . ILE A 1 165 ? -4.424 -1.636 -13.797 1.00 90.62 165 ILE A CA 1
ATOM 1269 C C . ILE A 1 165 ? -3.307 -2.657 -13.531 1.00 90.62 165 ILE A C 1
ATOM 1271 O O . ILE A 1 165 ? -2.136 -2.292 -13.595 1.00 90.62 165 ILE A O 1
ATOM 1275 N N . ASP A 1 166 ? -3.653 -3.931 -13.309 1.00 93.31 166 ASP A N 1
ATOM 1276 C CA . ASP A 1 166 ? -2.669 -5.015 -13.156 1.00 93.31 166 ASP A CA 1
ATOM 1277 C C . ASP A 1 166 ? -1.757 -5.102 -14.387 1.00 93.31 166 ASP A C 1
ATOM 1279 O O . ASP A 1 166 ? -0.532 -5.118 -14.272 1.00 93.31 166 ASP A O 1
ATOM 1283 N N . GLN A 1 167 ? -2.350 -5.083 -15.583 1.00 95.69 167 GLN A N 1
ATOM 1284 C CA . GLN A 1 167 ? -1.605 -5.115 -16.835 1.00 95.69 167 GLN A CA 1
ATOM 1285 C C . GLN A 1 167 ? -0.687 -3.894 -16.979 1.00 95.69 167 GLN A C 1
ATOM 1287 O O . GLN A 1 167 ? 0.481 -4.060 -17.317 1.00 95.69 167 GLN A O 1
ATOM 1292 N N . PHE A 1 168 ? -1.176 -2.684 -16.689 1.00 94.31 168 PHE A N 1
ATOM 1293 C CA . PHE A 1 168 ? -0.357 -1.467 -16.721 1.00 94.31 168 PHE A CA 1
ATOM 1294 C C . PHE A 1 168 ? 0.865 -1.548 -15.797 1.00 94.31 168 PHE A C 1
ATOM 1296 O O . PHE A 1 168 ? 1.950 -1.083 -16.154 1.00 94.31 168 PHE A O 1
ATOM 1303 N N . VAL A 1 169 ? 0.700 -2.142 -14.614 1.00 94.44 169 VAL A N 1
ATOM 1304 C CA . VAL A 1 169 ? 1.777 -2.324 -13.638 1.00 94.44 169 VAL A CA 1
ATOM 1305 C C . VAL A 1 169 ? 2.790 -3.375 -14.101 1.00 94.44 169 VAL A C 1
ATOM 1307 O O . VAL A 1 169 ? 3.998 -3.168 -13.965 1.00 94.44 169 VAL A O 1
ATOM 1310 N N . GLU A 1 170 ? 2.335 -4.488 -14.672 1.00 97.06 170 GLU A N 1
ATOM 1311 C CA . GLU A 1 170 ? 3.240 -5.525 -15.180 1.00 97.06 170 GLU A CA 1
ATOM 1312 C C . GLU A 1 170 ? 3.988 -5.084 -16.448 1.00 97.06 170 GLU A C 1
ATOM 1314 O O . GLU A 1 170 ? 5.183 -5.359 -16.578 1.00 97.06 170 GLU A O 1
ATOM 1319 N N . GLU A 1 171 ? 3.343 -4.325 -17.338 1.00 96.88 171 GLU A N 1
ATOM 1320 C CA . GLU A 1 171 ? 3.987 -3.675 -18.489 1.00 96.88 171 GLU A CA 1
ATOM 1321 C C . GLU A 1 171 ? 5.105 -2.726 -18.038 1.00 96.88 171 GLU A C 1
ATOM 1323 O O . GLU A 1 171 ? 6.230 -2.814 -18.540 1.00 96.88 171 GLU A O 1
ATOM 1328 N N . TYR A 1 172 ? 4.838 -1.891 -17.026 1.00 95.62 172 TYR A N 1
ATOM 1329 C CA . TYR A 1 172 ? 5.849 -1.029 -16.414 1.00 95.62 172 TYR A CA 1
ATOM 1330 C C . TYR A 1 172 ? 7.044 -1.837 -15.900 1.00 95.62 172 TYR A C 1
ATOM 1332 O O . TYR A 1 172 ? 8.184 -1.570 -16.282 1.00 95.62 172 TYR A O 1
ATOM 1340 N N . LYS A 1 173 ? 6.803 -2.854 -15.061 1.00 96.25 173 LYS A N 1
ATOM 1341 C CA . LYS A 1 173 ? 7.872 -3.681 -14.476 1.00 96.25 173 LYS A CA 1
ATOM 1342 C C . LYS A 1 173 ? 8.714 -4.371 -15.545 1.00 96.25 173 LYS A C 1
ATOM 1344 O O . LYS A 1 173 ? 9.938 -4.426 -15.413 1.00 96.25 173 LYS A O 1
ATOM 1349 N N . LYS A 1 174 ? 8.079 -4.878 -16.606 1.00 97.31 174 LYS A N 1
ATOM 1350 C CA . LYS A 1 174 ? 8.772 -5.477 -17.750 1.00 97.31 174 LYS A CA 1
ATOM 1351 C C . LYS A 1 174 ? 9.690 -4.460 -18.426 1.00 97.31 174 LYS A C 1
ATOM 1353 O O . LYS A 1 174 ? 10.879 -4.717 -18.576 1.00 97.31 174 LYS A O 1
ATOM 1358 N N . LEU A 1 175 ? 9.170 -3.286 -18.769 1.00 96.69 175 LEU A N 1
ATOM 1359 C CA . LEU A 1 175 ? 9.952 -2.263 -19.458 1.00 96.69 175 LEU A CA 1
ATOM 1360 C C . LEU A 1 175 ? 11.062 -1.670 -18.585 1.00 96.69 175 LEU A C 1
ATOM 1362 O O . LEU A 1 175 ? 12.104 -1.295 -19.109 1.00 96.69 175 LEU A O 1
ATOM 1366 N N . VAL A 1 176 ? 10.891 -1.606 -17.263 1.00 95.62 176 VAL A N 1
ATOM 1367 C CA . VAL A 1 176 ? 11.974 -1.211 -16.347 1.00 95.62 176 VAL A CA 1
ATOM 1368 C C . VAL A 1 176 ? 13.117 -2.229 -16.381 1.00 95.62 176 VAL A C 1
ATOM 1370 O O . VAL A 1 176 ? 14.277 -1.829 -16.361 1.00 95.62 176 VAL A O 1
ATOM 1373 N N . LYS A 1 177 ? 12.814 -3.534 -16.450 1.00 95.31 177 LYS A N 1
ATOM 1374 C CA . LYS A 1 177 ? 13.832 -4.598 -16.568 1.00 95.31 177 LYS A CA 1
ATOM 1375 C C . LYS A 1 177 ? 14.621 -4.505 -17.871 1.00 95.31 177 LYS A C 1
ATOM 1377 O O . LYS A 1 177 ? 15.799 -4.838 -17.881 1.00 95.31 177 LYS A O 1
ATOM 1382 N N . GLU A 1 178 ? 13.976 -4.037 -18.932 1.00 95.69 178 GLU A N 1
ATOM 1383 C CA . GLU A 1 178 ? 14.588 -3.824 -20.245 1.00 95.69 178 GLU A CA 1
ATOM 1384 C C . GLU A 1 178 ? 15.255 -2.441 -20.390 1.00 95.69 178 GLU A C 1
ATOM 1386 O O . GLU A 1 178 ? 15.856 -2.181 -21.422 1.00 95.69 178 GLU A O 1
ATOM 1391 N N . ASP A 1 179 ? 15.141 -1.558 -19.390 1.00 94.31 179 ASP A N 1
ATOM 1392 C CA . ASP A 1 179 ? 15.505 -0.129 -19.447 1.00 94.31 179 ASP A CA 1
ATOM 1393 C C . ASP A 1 179 ? 14.798 0.673 -20.564 1.00 94.31 179 ASP A C 1
ATOM 1395 O O . ASP A 1 179 ? 15.296 1.656 -21.103 1.00 94.31 179 ASP A O 1
ATOM 1399 N N . ARG A 1 180 ? 13.568 0.268 -20.896 1.00 95.12 180 ARG A N 1
ATOM 1400 C CA . ARG A 1 180 ? 12.750 0.808 -21.998 1.00 95.12 180 ARG A CA 1
ATOM 1401 C C . ARG A 1 180 ? 11.458 1.472 -21.529 1.00 95.12 180 ARG A C 1
ATOM 1403 O O . ARG A 1 180 ? 10.542 1.707 -22.312 1.00 95.12 180 ARG A O 1
ATOM 1410 N N . ARG A 1 181 ? 11.352 1.807 -20.238 1.00 92.75 181 ARG A N 1
ATOM 1411 C CA . ARG A 1 181 ? 10.122 2.385 -19.651 1.00 92.75 181 ARG A CA 1
ATOM 1412 C C . ARG A 1 181 ? 9.646 3.658 -20.364 1.00 92.75 181 ARG A C 1
ATOM 1414 O O . ARG A 1 181 ? 8.450 3.800 -20.599 1.00 92.75 181 ARG A O 1
ATOM 1421 N N . LYS A 1 182 ? 10.570 4.528 -20.791 1.00 92.31 182 LYS A N 1
ATOM 1422 C CA . LYS A 1 182 ? 10.239 5.750 -21.549 1.00 92.31 182 LYS A CA 1
ATOM 1423 C C . LYS A 1 182 ? 9.645 5.449 -22.924 1.00 92.31 182 LYS A C 1
ATOM 1425 O O . LYS A 1 182 ? 8.738 6.153 -23.350 1.00 92.31 182 LYS A O 1
ATOM 1430 N N . GLU A 1 183 ? 10.118 4.400 -23.598 1.00 93.50 183 GLU A N 1
ATOM 1431 C CA . GLU A 1 183 ? 9.577 3.974 -24.897 1.00 93.50 183 GLU A CA 1
ATOM 1432 C C . GLU A 1 183 ? 8.126 3.502 -24.771 1.00 93.50 183 GLU A C 1
ATOM 1434 O O . GLU A 1 183 ? 7.320 3.742 -25.662 1.00 93.50 183 GLU A O 1
ATOM 1439 N N . GLY A 1 184 ? 7.777 2.882 -23.640 1.00 92.31 184 GLY A N 1
ATOM 1440 C CA . GLY A 1 184 ? 6.395 2.521 -23.322 1.00 92.31 184 GLY A CA 1
ATOM 1441 C C . GLY A 1 184 ? 5.543 3.673 -22.793 1.00 92.31 184 GLY A C 1
ATOM 1442 O O . GLY A 1 184 ? 4.424 3.427 -22.356 1.00 92.31 184 GLY A O 1
ATOM 1443 N N . GLY A 1 185 ? 6.058 4.906 -22.783 1.00 92.56 185 GLY A N 1
ATOM 1444 C CA . GLY A 1 185 ? 5.319 6.086 -22.343 1.00 92.56 185 GLY A CA 1
ATOM 1445 C C . GLY A 1 185 ? 5.288 6.310 -20.830 1.00 92.56 185 GLY A C 1
ATOM 1446 O O . GLY A 1 185 ? 4.535 7.169 -20.377 1.00 92.56 185 GLY A O 1
ATOM 1447 N N . TYR A 1 186 ? 6.074 5.569 -20.043 1.00 92.38 186 TYR A N 1
ATOM 1448 C CA . TYR A 1 186 ? 6.165 5.746 -18.590 1.00 92.38 186 TYR A CA 1
ATOM 1449 C C . TYR A 1 186 ? 7.168 6.847 -18.199 1.00 92.38 186 TYR A C 1
ATOM 1451 O O . TYR A 1 186 ? 8.079 7.156 -18.976 1.00 92.38 186 TYR A O 1
ATOM 1459 N N . PRO A 1 187 ? 7.066 7.393 -16.970 1.00 86.06 187 PRO A N 1
ATOM 1460 C CA . PRO A 1 187 ? 8.011 8.377 -16.467 1.00 86.06 187 PRO A CA 1
ATOM 1461 C C . PRO A 1 187 ? 9.450 7.850 -16.446 1.00 86.06 187 PRO A C 1
ATOM 1463 O O . PRO A 1 187 ? 9.709 6.664 -16.210 1.00 86.06 187 PRO A O 1
ATOM 1466 N N . GLY A 1 188 ? 10.379 8.775 -16.695 1.00 73.56 188 GLY A N 1
ATOM 1467 C CA . GLY A 1 188 ? 11.822 8.558 -16.633 1.00 73.56 188 GLY A CA 1
ATOM 1468 C C . GLY A 1 188 ? 12.348 8.352 -15.230 1.00 73.56 188 GLY A C 1
ATOM 1469 O O . GLY A 1 188 ? 11.815 8.977 -14.293 1.00 73.56 188 GLY A O 1
#

Secondary structure (DSSP, 8-state):
-EEEEEEES-HHHHHHHHHHHHHHHGGG--EEEEEEE--TT-HHHHHHHHHHHTTT-BS-EEE-------TT--S-HHHHHHHHHIIIIIIHHHHHHHHGGGB-SS--------TT----TT------EEE---GGG--SGGG--S-HHHHHHTT-TTT--HHHHHHHHHHHHHHHHTT-TTTTT---

Sequence (188 aa):
MGLVWLVARNPTLGVAALLDLEKELGDKKKTKVIFHQLDITDENSCQKLAQHLKEKGLDVLINNAGFAFKQNATEHASIQADITIGVNYYGTKNICNALIPLIRKGGSQFEIVLSLGWKIPGLNCAIRIVNVCSQGGIMNEAYAKYSKELVDRFRNISALKASDIDQFVEEYKKLVKEDRRKEGGYPG